Protein AF-A0A267DKA2-F1 (afdb_monomer_lite)

Foldseek 3Di:
DVVVVLVVQVVDVVSNVVVVPPPDQDDDDPVDDDPDDRVVVVVVVVVVVVVVVVLVVVLVVLVVVLVVLLVVLVVQLVVLVVLVVLLVQLQVLLVVLLCLLVVLVLLVCLLPDVVSVCVPVVDPDVSNVVSNVVVVVDDPVCSVVVNVVSNVSSVVSNVSSVVSNDGDDHDDPVRNVVSVVSSCCSVPPVVVVSVVVVVVVVVVVVVVVVD

Radius of gyration: 43.42 Å; chains: 1; bounding box: 101×34×113 Å

Organism: NCBI:txid282301

pLDDT: mean 82.19, std 11.74, range [37.75, 96.0]

Secondary structure (DSSP, 8-state):
-HHHHHHHHHT-HHHHHHHHS--------TTS--SS--HHHHHHHHHHHHHHHHHHHHHHHHHHHHHHHHHHHHHHHHHHHHHHHHHHHHHHHHHHHHHHHHHHHHHHHHHH-HHHHHHHHSS--HHHHHHHHHHHTS-GGGHHHHHHHHHHHHHHHHHHHHHHT-------HHHHHHHHHHHHHIIIIIHHHHHHHHHHHHHHHHHHTT-

Structure (mmCIF, N/CA/C/O backbone):
data_AF-A0A267DKA2-F1
#
_entry.id   AF-A0A267DKA2-F1
#
loop_
_atom_site.group_PDB
_atom_site.id
_atom_site.type_symbol
_atom_site.label_atom_id
_atom_site.label_alt_id
_atom_site.label_comp_id
_atom_site.label_asym_id
_atom_site.label_entity_id
_atom_site.label_seq_id
_atom_site.pdbx_PDB_ins_code
_atom_site.Cartn_x
_atom_site.Cartn_y
_atom_site.Cartn_z
_atom_site.occupancy
_atom_site.B_iso_or_equiv
_atom_site.auth_seq_id
_atom_site.auth_comp_id
_atom_site.auth_asym_id
_atom_site.auth_atom_id
_atom_site.pdbx_PDB_model_num
ATOM 1 N N . VAL A 1 1 ? -60.595 15.727 54.789 1.00 63.94 1 VAL A N 1
ATOM 2 C CA . VAL A 1 1 ? -59.329 16.495 54.685 1.00 63.94 1 VAL A CA 1
ATOM 3 C C . VAL A 1 1 ? -58.494 16.058 53.487 1.00 63.94 1 VAL A C 1
ATOM 5 O O . VAL A 1 1 ? -58.441 16.831 52.545 1.00 63.94 1 VAL A O 1
ATOM 8 N N . LEU A 1 2 ? -57.937 14.835 53.435 1.00 66.19 2 LEU A N 1
ATOM 9 C CA . LEU A 1 2 ? -57.141 14.388 52.271 1.00 66.19 2 LEU A CA 1
ATOM 10 C C . LEU A 1 2 ? -57.918 14.503 50.950 1.00 66.19 2 LEU A C 1
ATOM 12 O O . LEU A 1 2 ? -57.436 15.115 50.012 1.00 66.19 2 LEU A O 1
ATOM 16 N N . MET A 1 3 ? -59.164 14.020 50.935 1.00 75.12 3 MET A N 1
ATOM 17 C CA . MET A 1 3 ? -60.029 14.056 49.750 1.00 75.12 3 MET A CA 1
ATOM 18 C C . MET A 1 3 ? -60.341 15.479 49.259 1.00 75.12 3 MET A C 1
ATOM 20 O O . MET A 1 3 ? -60.414 15.709 48.058 1.00 75.12 3 MET A O 1
ATOM 24 N N . GLN A 1 4 ? -60.463 16.444 50.175 1.00 76.25 4 GLN A N 1
ATOM 25 C CA . GLN A 1 4 ? -60.645 17.859 49.834 1.00 76.25 4 GLN A CA 1
ATOM 26 C C . GLN A 1 4 ? -59.374 18.458 49.228 1.00 76.25 4 GLN A C 1
ATOM 28 O O . GLN A 1 4 ? -59.452 19.182 48.244 1.00 76.25 4 GLN A O 1
ATOM 33 N N . ILE A 1 5 ? -58.204 18.115 49.775 1.00 76.31 5 ILE A N 1
ATOM 34 C CA . ILE A 1 5 ? -56.912 18.564 49.244 1.00 76.31 5 ILE A CA 1
ATOM 35 C C . ILE A 1 5 ? -56.700 17.998 47.833 1.00 76.31 5 ILE A C 1
ATOM 37 O O . ILE A 1 5 ? -56.335 18.742 46.928 1.00 76.31 5 ILE A O 1
ATOM 41 N N . THR A 1 6 ? -56.997 16.713 47.607 1.00 70.25 6 THR A N 1
ATOM 42 C CA . THR A 1 6 ? -56.884 16.097 46.274 1.00 70.25 6 THR A CA 1
ATOM 43 C C . THR A 1 6 ? -57.832 16.757 45.269 1.00 70.25 6 THR A C 1
ATOM 45 O O . THR A 1 6 ? -57.432 17.041 44.145 1.00 70.25 6 THR A O 1
ATOM 48 N N . GLN A 1 7 ? -59.070 17.059 45.672 1.00 76.88 7 GLN A N 1
ATOM 49 C CA . GLN A 1 7 ? -60.050 17.735 44.816 1.00 76.88 7 GLN A CA 1
ATOM 50 C C . GLN A 1 7 ? -59.650 19.175 44.471 1.00 76.88 7 GLN A C 1
ATOM 52 O O . GLN A 1 7 ? -59.827 19.577 43.324 1.00 76.88 7 GLN A O 1
ATOM 57 N N . GLU A 1 8 ? -59.085 19.939 45.412 1.00 78.25 8 GLU A N 1
ATOM 58 C CA . GLU A 1 8 ? -58.581 21.292 45.135 1.00 78.25 8 GLU A CA 1
ATOM 59 C C . GLU A 1 8 ? -57.360 21.277 44.206 1.00 78.25 8 GLU A C 1
ATOM 61 O O . GLU A 1 8 ? -57.294 22.086 43.286 1.00 78.25 8 GLU A O 1
ATOM 66 N N . VAL A 1 9 ? -56.429 20.328 44.359 1.00 72.56 9 VAL A N 1
ATOM 67 C CA . VAL A 1 9 ? -55.266 20.186 43.458 1.00 72.56 9 VAL A CA 1
ATOM 68 C C . VAL A 1 9 ? -55.696 19.773 42.043 1.00 72.56 9 VAL A C 1
ATOM 70 O O . VAL A 1 9 ? -55.170 20.296 41.060 1.00 72.56 9 VAL A O 1
ATOM 73 N N . CYS A 1 10 ? -56.706 18.904 41.915 1.00 70.50 10 CYS A N 1
ATOM 74 C CA . CYS A 1 10 ? -57.252 18.485 40.620 1.00 70.50 10 CYS A CA 1
ATOM 75 C C . CYS A 1 10 ? -57.916 19.621 39.819 1.00 70.50 10 CYS A C 1
ATOM 77 O O . CYS A 1 10 ? -58.029 19.493 38.599 1.00 70.50 10 CYS A O 1
ATOM 79 N N . LYS A 1 11 ? -58.322 20.731 40.461 1.00 82.56 11 LYS A N 1
ATOM 80 C CA . LYS A 1 11 ? -58.875 21.919 39.776 1.00 82.56 11 LYS A CA 1
ATOM 81 C C . LYS A 1 11 ? -57.836 22.692 38.960 1.00 82.56 11 LYS A C 1
ATOM 83 O O . LYS A 1 11 ? -58.220 23.502 38.121 1.00 82.56 11 LYS A O 1
ATOM 88 N N . TRP A 1 12 ? -56.543 22.451 39.185 1.00 78.25 12 TRP A N 1
ATOM 89 C CA . TRP A 1 12 ? -55.441 23.129 38.504 1.00 78.25 12 TRP A CA 1
ATOM 90 C C . TRP A 1 12 ? -54.792 22.153 37.512 1.00 78.25 12 TRP A C 1
ATOM 92 O O . TRP A 1 12 ? -53.963 21.346 37.925 1.00 78.25 12 TRP A O 1
ATOM 102 N N . PRO A 1 13 ? -55.124 22.188 36.206 1.00 68.12 13 PRO A N 1
ATOM 103 C CA . PRO A 1 13 ? -54.681 21.163 35.255 1.00 68.12 13 PRO A CA 1
ATOM 104 C C . PRO A 1 13 ? -53.151 21.031 35.148 1.00 68.12 13 PRO A C 1
ATOM 106 O O . PRO A 1 13 ? -52.637 19.934 34.939 1.00 68.12 13 PRO A O 1
ATOM 109 N N . SER A 1 14 ? -52.418 22.134 35.333 1.00 66.88 14 SER A N 1
ATOM 110 C CA . SER A 1 14 ? -50.949 22.170 35.343 1.00 66.88 14 SER A CA 1
ATOM 111 C C . SER A 1 14 ? -50.334 21.567 36.613 1.00 66.88 14 SER A C 1
ATOM 113 O O . SER A 1 14 ? -49.293 20.912 36.549 1.00 66.88 14 SER A O 1
ATOM 115 N N . LEU A 1 15 ? -50.986 21.741 37.766 1.00 63.25 15 LEU A N 1
ATOM 116 C CA . LEU A 1 15 ? -50.521 21.215 39.050 1.00 63.25 15 LEU A CA 1
ATOM 117 C C . LEU A 1 15 ? -50.937 19.753 39.236 1.00 63.25 15 LEU A C 1
ATOM 119 O O . LEU A 1 15 ? -50.164 18.969 39.766 1.00 63.25 15 LEU A O 1
ATOM 123 N N . ASN A 1 16 ? -52.113 19.380 38.730 1.00 69.88 16 ASN A N 1
ATOM 124 C CA . ASN A 1 16 ? -52.642 18.021 38.714 1.00 69.88 16 ASN A CA 1
ATOM 125 C C . ASN A 1 16 ? -51.645 17.069 38.035 1.00 69.88 16 ASN A C 1
ATOM 127 O O . ASN A 1 16 ? -51.146 16.142 38.663 1.00 69.88 16 ASN A O 1
ATOM 131 N N . ARG A 1 17 ? -51.233 17.376 36.798 1.00 64.38 17 ARG A N 1
ATOM 132 C CA . ARG A 1 17 ? -50.291 16.525 36.057 1.00 64.38 17 ARG A CA 1
ATOM 133 C C . ARG A 1 17 ? -48.977 16.324 36.814 1.00 64.38 17 ARG A C 1
ATOM 135 O O . ARG A 1 17 ? -48.542 15.197 36.978 1.00 64.38 17 ARG A O 1
ATOM 142 N N . THR A 1 18 ? -48.413 17.405 37.346 1.00 63.81 18 THR A N 1
ATOM 143 C CA . THR A 1 18 ? -47.128 17.381 38.057 1.00 63.81 18 THR A CA 1
ATOM 144 C C . THR A 1 18 ? -47.220 16.715 39.433 1.00 63.81 18 THR A C 1
ATOM 146 O O . THR A 1 18 ? -46.289 16.034 39.830 1.00 63.81 18 THR A O 1
ATOM 149 N N . CYS A 1 19 ? -48.326 16.884 40.167 1.00 61.81 19 CYS A N 1
ATOM 150 C CA . CYS A 1 19 ? -48.495 16.367 41.529 1.00 61.81 19 CYS A CA 1
ATOM 151 C C . CYS A 1 19 ? -48.760 14.852 41.555 1.00 61.81 19 CYS A C 1
ATOM 153 O O . CYS A 1 19 ? -48.323 14.178 42.486 1.00 61.81 19 CYS A O 1
ATOM 155 N N . PHE A 1 20 ? -49.402 14.306 40.514 1.00 62.62 20 PHE A N 1
ATOM 156 C CA . PHE A 1 20 ? -49.543 12.856 40.331 1.00 62.62 20 PHE A CA 1
ATOM 157 C C . PHE A 1 20 ? -48.326 12.197 39.659 1.00 62.62 20 PHE A C 1
ATOM 159 O O . PHE A 1 20 ? -48.158 10.990 39.808 1.00 62.62 20 PHE A O 1
ATOM 166 N N . ASP A 1 21 ? -47.457 12.967 38.989 1.00 62.28 21 ASP A N 1
ATOM 167 C CA . ASP A 1 21 ? -46.174 12.484 38.439 1.00 62.28 21 ASP A CA 1
ATOM 168 C C . ASP A 1 21 ? -45.024 12.482 39.461 1.00 62.28 21 ASP A C 1
ATOM 170 O O . ASP A 1 21 ? -43.897 12.102 39.136 1.00 62.28 21 ASP A O 1
ATOM 174 N N . ILE A 1 22 ? -45.264 12.891 40.712 1.00 62.31 22 ILE A N 1
ATOM 175 C CA . ILE A 1 22 ? -44.238 12.810 41.756 1.00 62.31 22 ILE A CA 1
ATOM 176 C C . ILE A 1 22 ? -43.980 11.331 42.060 1.00 62.31 22 ILE A C 1
ATOM 178 O O . ILE A 1 22 ? -44.746 10.679 42.774 1.00 62.31 22 ILE A O 1
ATOM 182 N N . HIS A 1 23 ? -42.870 10.806 41.539 1.00 60.44 23 HIS A N 1
ATOM 183 C CA . HIS A 1 23 ? -42.354 9.498 41.924 1.00 60.44 23 HIS A CA 1
ATOM 184 C C . HIS A 1 23 ? -42.076 9.496 43.427 1.00 60.44 23 HIS A C 1
ATOM 186 O O . HIS A 1 23 ? -41.134 10.114 43.926 1.00 60.44 23 HIS A O 1
ATOM 192 N N . THR A 1 24 ? -42.950 8.828 44.173 1.00 62.47 24 THR A N 1
ATOM 193 C CA . THR A 1 24 ? -42.815 8.675 45.615 1.00 62.47 24 THR A CA 1
ATOM 194 C C . THR A 1 24 ? -41.761 7.609 45.863 1.00 62.47 24 THR A C 1
ATOM 196 O O . THR A 1 24 ? -42.029 6.414 45.787 1.00 62.47 24 THR A O 1
ATOM 199 N N . ILE A 1 25 ? -40.537 8.052 46.148 1.00 61.03 25 ILE A N 1
ATOM 200 C CA . ILE A 1 25 ? -39.438 7.165 46.519 1.00 61.03 25 ILE A CA 1
ATOM 201 C C . ILE A 1 25 ? -39.781 6.535 47.875 1.00 61.03 25 ILE A C 1
ATOM 203 O O . ILE A 1 25 ? -39.654 7.161 48.929 1.00 61.03 25 ILE A O 1
ATOM 207 N N . TYR A 1 26 ? -40.255 5.291 47.847 1.00 65.44 26 TYR A N 1
ATOM 208 C CA . TYR A 1 26 ? -40.474 4.500 49.050 1.00 65.44 26 TYR A CA 1
ATOM 209 C C . TYR A 1 26 ? -39.124 4.006 49.573 1.00 65.44 26 TYR A C 1
ATOM 211 O O . TYR A 1 26 ? -38.456 3.224 48.903 1.00 65.44 26 TYR A O 1
ATOM 219 N N . ASN A 1 27 ? -38.721 4.455 50.763 1.00 65.75 27 ASN A N 1
ATOM 220 C CA . ASN A 1 27 ? -37.538 3.943 51.454 1.00 65.75 27 ASN A CA 1
ATOM 221 C C . ASN A 1 27 ? -37.975 2.882 52.486 1.00 65.75 27 ASN A C 1
ATOM 223 O O . ASN A 1 27 ? -38.428 3.253 53.576 1.00 65.75 27 ASN A O 1
ATOM 227 N N . PRO A 1 28 ? -37.930 1.576 52.156 1.00 64.88 28 PRO A N 1
ATOM 228 C CA . PRO A 1 28 ? -38.357 0.526 53.072 1.00 64.88 28 PRO A CA 1
ATOM 229 C C . PRO A 1 28 ? -37.451 0.461 54.304 1.00 64.88 28 PRO A C 1
ATOM 231 O O . PRO A 1 28 ? -36.224 0.477 54.220 1.00 64.88 28 PRO A O 1
ATOM 234 N N . ASN A 1 29 ? -38.061 0.308 55.478 1.00 65.06 29 ASN A N 1
ATOM 235 C CA . ASN A 1 29 ? -37.320 -0.023 56.688 1.00 65.06 29 ASN A CA 1
ATOM 236 C C . ASN A 1 29 ? -36.803 -1.469 56.580 1.00 65.06 29 ASN A C 1
ATOM 238 O O . ASN A 1 29 ? -37.605 -2.403 56.582 1.00 65.06 29 ASN A O 1
ATOM 242 N N . ARG A 1 30 ? -35.475 -1.650 56.525 1.00 66.50 30 ARG A N 1
ATOM 243 C CA . ARG A 1 30 ? -34.805 -2.958 56.349 1.00 66.50 30 ARG A CA 1
ATOM 244 C C . ARG A 1 30 ? -35.201 -4.013 57.394 1.00 66.50 30 ARG A C 1
ATOM 246 O O . ARG A 1 30 ? -35.035 -5.199 57.146 1.00 66.50 30 ARG A O 1
ATOM 253 N N . ALA A 1 31 ? -35.737 -3.600 58.545 1.00 69.88 31 ALA A N 1
ATOM 254 C CA . ALA A 1 31 ? -36.137 -4.496 59.628 1.00 69.88 31 ALA A CA 1
ATOM 255 C C . ALA A 1 31 ? -37.509 -5.177 59.435 1.00 69.88 31 ALA A C 1
ATOM 257 O O . ALA A 1 31 ? -37.859 -6.048 60.231 1.00 69.88 31 ALA A O 1
ATOM 258 N N . LYS A 1 32 ? -38.320 -4.783 58.439 1.00 70.44 32 LYS A N 1
ATOM 259 C CA . LYS A 1 32 ? -39.663 -5.354 58.224 1.00 70.44 32 LYS A CA 1
ATOM 260 C C . LYS A 1 32 ? -39.857 -5.796 56.769 1.00 70.44 32 LYS A C 1
ATOM 262 O O . LYS A 1 32 ? -39.550 -5.018 55.867 1.00 70.44 32 LYS A O 1
ATOM 267 N N . PRO A 1 33 ? -40.422 -6.992 56.516 1.00 61.22 33 PRO A N 1
ATOM 268 C CA . PRO A 1 33 ? -40.779 -7.399 55.163 1.00 61.22 33 PRO A CA 1
ATOM 269 C C . PRO A 1 33 ? -41.877 -6.470 54.639 1.00 61.22 33 PRO A C 1
ATOM 271 O O . PRO A 1 33 ? -42.923 -6.299 55.267 1.00 61.22 33 PRO A O 1
ATOM 274 N N . THR A 1 34 ? -41.624 -5.832 53.500 1.00 62.16 34 THR A N 1
ATOM 275 C CA . THR A 1 34 ? -42.557 -4.900 52.860 1.00 62.16 34 THR A CA 1
ATOM 276 C C . THR A 1 34 ? -43.051 -5.495 51.547 1.00 62.16 34 THR A C 1
ATOM 278 O O . THR A 1 34 ? -42.322 -6.188 50.846 1.00 62.16 34 THR A O 1
ATOM 281 N N . ARG A 1 35 ? -44.335 -5.277 51.241 1.00 61.28 35 ARG A N 1
ATOM 282 C CA . ARG A 1 35 ? -45.006 -5.820 50.045 1.00 61.28 35 ARG A CA 1
ATOM 283 C C . ARG A 1 35 ? -44.849 -4.913 48.814 1.00 61.28 35 ARG A C 1
ATOM 285 O O . ARG A 1 35 ? -45.206 -5.318 47.714 1.00 61.28 35 ARG A O 1
ATOM 292 N N . CYS A 1 36 ? -44.359 -3.687 49.010 1.00 61.62 36 CYS A N 1
ATOM 293 C CA . CYS A 1 36 ? -44.140 -2.711 47.947 1.00 61.62 36 CYS A CA 1
ATOM 294 C C . CYS A 1 36 ? -42.800 -2.969 47.256 1.00 61.62 36 CYS A C 1
ATOM 296 O O . CYS A 1 36 ? -41.780 -3.131 47.922 1.00 61.62 36 CYS A O 1
ATOM 298 N N . VAL A 1 37 ? -42.808 -2.975 45.923 1.00 63.22 37 VAL A N 1
ATOM 299 C CA . VAL A 1 37 ? -41.593 -3.084 45.108 1.00 63.22 37 VAL A CA 1
ATOM 300 C C . VAL A 1 37 ? -40.733 -1.842 45.341 1.00 63.22 37 VAL A C 1
ATOM 302 O O . VAL A 1 37 ? -41.219 -0.716 45.219 1.00 63.22 37 VAL A O 1
ATOM 305 N N . ASN A 1 38 ? -39.467 -2.042 45.708 1.00 70.62 38 ASN A N 1
ATOM 306 C CA . ASN A 1 38 ? -38.520 -0.950 45.889 1.00 70.62 38 ASN A CA 1
ATOM 307 C C . ASN A 1 38 ? -38.135 -0.375 44.518 1.00 70.62 38 ASN A C 1
ATOM 309 O O . ASN A 1 38 ? -37.326 -0.951 43.793 1.00 70.62 38 ASN A O 1
ATOM 313 N N . GLN A 1 39 ? -38.720 0.770 44.169 1.00 71.81 39 GLN A N 1
ATOM 314 C CA . GLN A 1 39 ? -38.458 1.458 42.902 1.00 71.81 39 GLN A CA 1
ATOM 315 C C . GLN A 1 39 ? -36.991 1.903 42.767 1.00 71.81 39 GLN A C 1
ATOM 317 O O . GLN A 1 39 ? -36.497 2.023 41.649 1.00 71.81 39 GLN A O 1
ATOM 322 N N . ILE A 1 40 ? -36.272 2.098 43.884 1.00 77.00 40 ILE A N 1
ATOM 323 C CA . ILE A 1 40 ? -34.833 2.404 43.866 1.00 77.00 40 ILE A CA 1
ATOM 324 C C . ILE A 1 40 ? -34.040 1.199 43.350 1.00 77.00 40 ILE A C 1
ATOM 326 O O . ILE A 1 40 ? -33.156 1.376 42.518 1.00 77.00 40 ILE A O 1
ATOM 330 N N . ASP A 1 41 ? -34.379 -0.019 43.783 1.00 77.44 41 ASP A N 1
ATOM 331 C CA . ASP A 1 41 ? -33.683 -1.235 43.336 1.00 77.44 41 ASP A CA 1
ATOM 332 C C . ASP A 1 41 ? -33.965 -1.530 41.859 1.00 77.44 41 ASP A C 1
ATOM 334 O O . ASP A 1 41 ? -33.093 -2.013 41.139 1.00 77.44 41 ASP A O 1
ATOM 338 N N . GLU A 1 42 ? -35.175 -1.239 41.378 1.00 79.31 42 GLU A N 1
ATOM 339 C CA . GLU A 1 42 ? -35.522 -1.389 39.962 1.00 79.31 42 GLU A CA 1
ATOM 340 C C . GLU A 1 42 ? -34.793 -0.362 39.082 1.00 79.31 42 GLU A C 1
ATOM 342 O O . GLU A 1 42 ? -34.244 -0.713 38.031 1.00 79.31 42 GLU A O 1
ATOM 347 N N . ALA A 1 43 ? -34.711 0.891 39.540 1.00 82.25 43 ALA A N 1
ATOM 348 C CA . ALA A 1 43 ? -33.916 1.921 38.883 1.00 82.25 43 ALA A CA 1
ATOM 349 C C . ALA A 1 43 ? -32.421 1.558 38.876 1.00 82.25 43 ALA A C 1
ATOM 351 O O . ALA A 1 43 ? -31.788 1.634 37.824 1.00 82.25 43 ALA A O 1
ATOM 352 N N . ALA A 1 44 ? -31.875 1.085 40.002 1.00 81.62 44 ALA A N 1
ATOM 353 C CA . ALA A 1 44 ? -30.488 0.633 40.111 1.00 81.62 44 ALA A CA 1
ATOM 354 C C . ALA A 1 44 ? -30.191 -0.525 39.145 1.00 81.62 44 ALA A C 1
ATOM 356 O O . ALA A 1 44 ? -29.268 -0.426 38.341 1.00 81.62 44 ALA A O 1
ATOM 357 N N . LYS A 1 45 ? -31.044 -1.560 39.105 1.00 84.50 45 LYS A N 1
ATOM 358 C CA . LYS A 1 45 ? -30.922 -2.676 38.145 1.00 84.50 45 LYS A CA 1
ATOM 359 C C . LYS A 1 45 ? -30.962 -2.212 36.691 1.00 84.50 45 LYS A C 1
ATOM 361 O O . LYS A 1 45 ? -30.266 -2.765 35.839 1.00 84.50 45 LYS A O 1
ATOM 366 N N . THR A 1 46 ? -31.791 -1.216 36.387 1.00 87.12 46 THR A N 1
ATOM 367 C CA . THR A 1 46 ? -31.892 -0.654 35.034 1.00 87.12 46 THR A CA 1
ATOM 368 C C . THR A 1 46 ? -30.617 0.097 34.655 1.00 87.12 46 THR A C 1
ATOM 370 O O . THR A 1 46 ? -30.119 -0.075 33.540 1.00 87.12 46 THR A O 1
ATOM 373 N N . ILE A 1 47 ? -30.061 0.878 35.586 1.00 87.44 47 ILE A N 1
ATOM 374 C CA . ILE A 1 47 ? -28.784 1.580 35.420 1.00 87.44 47 ILE A CA 1
ATOM 375 C C . ILE A 1 47 ? -27.649 0.570 35.222 1.00 87.44 47 ILE A C 1
ATOM 377 O O . ILE A 1 47 ? -26.920 0.681 34.238 1.00 87.44 47 ILE A O 1
ATOM 381 N N . ASP A 1 48 ? -27.549 -0.461 36.062 1.00 86.00 48 ASP A N 1
ATOM 382 C CA . ASP A 1 48 ? -26.517 -1.499 35.947 1.00 86.00 48 ASP A CA 1
ATOM 383 C C . ASP A 1 48 ? -26.590 -2.234 34.613 1.00 86.00 48 ASP A C 1
ATOM 385 O O . ASP A 1 48 ? -25.579 -2.409 33.929 1.00 86.00 48 ASP A O 1
ATOM 389 N N . LYS A 1 49 ? -27.800 -2.602 34.178 1.00 88.81 49 LYS A N 1
ATOM 390 C CA . LYS A 1 49 ? -28.004 -3.238 32.875 1.00 88.81 49 LYS A CA 1
ATOM 391 C C . LYS A 1 49 ? -27.583 -2.316 31.730 1.00 88.81 49 LYS A C 1
ATOM 393 O O . LYS A 1 49 ? -26.945 -2.773 30.781 1.00 88.81 49 LYS A O 1
ATOM 398 N N . ALA A 1 50 ? -27.923 -1.029 31.796 1.00 90.81 50 ALA A N 1
ATOM 399 C CA . ALA A 1 50 ? -27.516 -0.053 30.790 1.00 90.81 50 ALA A CA 1
ATOM 400 C C . ALA A 1 50 ? -25.989 0.117 30.750 1.00 90.81 50 ALA A C 1
ATOM 402 O O . ALA A 1 50 ? -25.402 0.127 29.663 1.00 90.81 50 ALA A O 1
ATOM 403 N N . ILE A 1 51 ? -25.338 0.173 31.915 1.00 89.19 51 ILE A N 1
ATOM 404 C CA . ILE A 1 51 ? -23.878 0.230 32.046 1.00 89.19 51 ILE A CA 1
ATOM 405 C C . ILE A 1 51 ? -23.244 -1.022 31.435 1.00 89.19 51 ILE A C 1
ATOM 407 O O . ILE A 1 51 ? -22.349 -0.903 30.598 1.00 89.19 51 ILE A O 1
ATOM 411 N N . GLN A 1 52 ? -23.740 -2.213 31.776 1.00 87.88 52 GLN A N 1
ATOM 412 C CA . GLN A 1 52 ? -23.215 -3.482 31.275 1.00 87.88 52 GLN A CA 1
ATOM 413 C C . GLN A 1 52 ? -23.332 -3.587 29.752 1.00 87.88 52 GLN A C 1
AT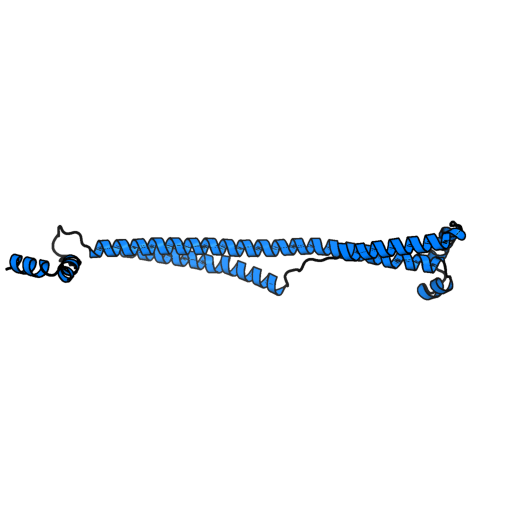OM 415 O O . GLN A 1 52 ? -22.362 -3.934 29.074 1.00 87.88 52 GLN A O 1
ATOM 420 N N . MET A 1 53 ? -24.499 -3.248 29.195 1.00 90.12 53 MET A N 1
ATOM 421 C CA . MET A 1 53 ? -24.709 -3.243 27.745 1.00 90.12 53 MET A CA 1
ATOM 422 C C . MET A 1 53 ? -23.775 -2.246 27.051 1.00 90.12 53 MET A C 1
ATOM 424 O O . MET A 1 53 ? -23.169 -2.580 26.032 1.00 90.12 53 MET A O 1
ATOM 428 N N . THR A 1 54 ? -23.607 -1.050 27.621 1.00 91.88 54 THR A N 1
ATOM 429 C CA . THR A 1 54 ? -22.738 -0.006 27.059 1.00 91.88 54 THR A CA 1
ATOM 430 C C . THR A 1 54 ? -21.267 -0.412 27.102 1.00 91.88 54 THR A C 1
ATOM 432 O O . THR A 1 54 ? -20.558 -0.253 26.106 1.00 91.88 54 THR A O 1
ATOM 435 N N . LEU A 1 55 ? -20.803 -0.991 28.213 1.00 90.81 55 LEU A N 1
ATOM 436 C CA . LEU A 1 55 ? -19.441 -1.509 28.356 1.00 90.81 55 LEU A CA 1
ATOM 437 C C . LEU A 1 55 ? -19.167 -2.636 27.365 1.00 90.81 55 LEU A C 1
ATOM 439 O O . LEU A 1 55 ? -18.167 -2.592 26.650 1.00 90.81 55 LEU A O 1
ATOM 443 N N . GLN A 1 56 ? -20.071 -3.613 27.273 1.00 88.19 56 GLN A N 1
ATOM 444 C CA . GLN A 1 56 ? -19.923 -4.723 26.338 1.00 88.19 56 GLN A CA 1
ATOM 445 C C . GLN A 1 56 ? -19.879 -4.228 24.889 1.00 88.19 56 GLN A C 1
ATOM 447 O O . GLN A 1 56 ? -19.003 -4.643 24.131 1.00 88.19 56 GLN A O 1
ATOM 452 N N . HIS A 1 57 ? -20.780 -3.318 24.506 1.00 92.69 57 HIS A N 1
ATOM 453 C CA . HIS A 1 57 ? -20.797 -2.742 23.163 1.00 92.69 57 HIS A CA 1
ATOM 454 C C . HIS A 1 57 ? -19.501 -1.978 22.862 1.00 92.69 57 HIS A C 1
ATOM 456 O O . HIS A 1 57 ? -18.893 -2.181 21.814 1.00 92.69 57 HIS A O 1
ATOM 462 N N . THR A 1 58 ? -19.042 -1.143 23.795 1.00 92.25 58 THR A N 1
ATOM 463 C CA . THR A 1 58 ? -17.840 -0.317 23.615 1.00 92.25 58 THR A CA 1
ATOM 464 C C . THR A 1 58 ? -16.574 -1.167 23.519 1.00 92.25 58 THR A C 1
ATOM 466 O O . THR A 1 58 ? -15.746 -0.933 22.642 1.00 92.25 58 THR A O 1
ATOM 469 N N . LEU A 1 59 ? -16.427 -2.196 24.360 1.00 91.31 59 LEU A N 1
ATOM 470 C CA . LEU A 1 59 ? -15.269 -3.095 24.315 1.00 91.31 59 LEU A CA 1
ATOM 471 C C . LEU A 1 59 ? -15.268 -3.979 23.061 1.00 91.31 59 LEU A C 1
ATOM 473 O O . LEU A 1 59 ? -14.203 -4.221 22.492 1.00 91.31 59 LEU A O 1
ATOM 477 N N . ASN A 1 60 ? -16.442 -4.414 22.598 1.00 91.19 60 ASN A N 1
ATOM 478 C CA . ASN A 1 60 ? -16.569 -5.149 21.339 1.00 91.19 60 ASN A CA 1
ATOM 479 C C . ASN A 1 60 ? -16.240 -4.264 20.130 1.00 91.19 60 ASN A C 1
ATOM 481 O O . ASN A 1 60 ? -15.540 -4.706 19.220 1.00 91.19 60 ASN A O 1
ATOM 485 N N . ALA A 1 61 ? -16.712 -3.014 20.124 1.00 92.69 61 ALA A N 1
ATOM 486 C CA . ALA A 1 61 ? -16.376 -2.043 19.087 1.00 92.69 61 ALA A CA 1
ATOM 487 C C . ALA A 1 61 ? -14.867 -1.764 19.066 1.00 92.69 61 ALA A C 1
ATOM 489 O O . ALA A 1 61 ? -14.244 -1.848 18.012 1.00 92.69 61 ALA A O 1
ATOM 490 N N . LEU A 1 62 ? -14.254 -1.557 20.238 1.00 91.69 62 LEU A N 1
ATOM 491 C CA . LEU A 1 62 ? -12.809 -1.377 20.361 1.00 91.69 62 LEU A CA 1
ATOM 492 C C . LEU A 1 62 ? -12.035 -2.580 19.804 1.00 91.69 62 LEU A C 1
ATOM 494 O O . LEU A 1 62 ? -11.059 -2.399 19.081 1.00 91.69 62 LEU A O 1
ATOM 498 N N . GLU A 1 63 ? -12.465 -3.808 20.107 1.00 90.81 63 GLU A N 1
ATOM 499 C CA . GLU A 1 63 ? -11.860 -5.020 19.545 1.00 90.81 63 GLU A CA 1
ATOM 500 C C . GLU A 1 63 ? -11.943 -5.050 18.018 1.00 90.81 63 GLU A C 1
ATOM 502 O O . GLU A 1 63 ? -10.949 -5.326 17.339 1.00 90.81 63 GLU A O 1
ATOM 507 N N . HIS A 1 64 ? -13.131 -4.787 17.483 1.00 93.56 64 HIS A N 1
ATOM 508 C CA . HIS A 1 64 ? -13.354 -4.759 16.048 1.00 93.56 64 HIS A CA 1
ATOM 509 C C . HIS A 1 64 ? -12.461 -3.712 15.369 1.00 93.56 64 HIS A C 1
ATOM 511 O O . HIS A 1 64 ? -11.797 -4.016 14.375 1.00 93.56 64 HIS A O 1
ATOM 517 N N . ASP A 1 65 ? -12.382 -2.511 15.934 1.00 93.50 65 ASP A N 1
ATOM 518 C CA . ASP A 1 65 ? -11.595 -1.412 15.383 1.00 93.50 65 ASP A CA 1
ATOM 519 C C . ASP A 1 65 ? -10.094 -1.701 15.446 1.00 93.50 65 ASP A C 1
ATOM 521 O O . ASP A 1 65 ? -9.381 -1.463 14.470 1.00 93.50 65 ASP A O 1
ATOM 525 N N . CYS A 1 66 ? -9.611 -2.309 16.533 1.00 92.62 66 CYS A N 1
ATOM 526 C CA . CYS A 1 66 ? -8.224 -2.762 16.646 1.00 92.62 66 CYS A CA 1
ATOM 527 C C . CYS A 1 66 ? -7.868 -3.771 15.544 1.00 92.62 66 CYS A C 1
ATOM 529 O O . CYS A 1 66 ? -6.865 -3.613 14.839 1.00 92.62 66 CYS A O 1
ATOM 531 N N . LYS A 1 67 ? -8.730 -4.775 15.335 1.00 92.38 67 LYS A N 1
ATOM 532 C CA . LYS A 1 67 ? -8.564 -5.773 14.269 1.00 92.38 67 LYS A CA 1
ATOM 533 C C . LYS A 1 67 ? -8.588 -5.132 12.886 1.00 92.38 67 LYS A C 1
ATOM 535 O O . LYS A 1 67 ? -7.769 -5.477 12.034 1.00 92.38 67 LYS A O 1
ATOM 540 N N . LEU A 1 68 ? -9.494 -4.182 12.658 1.00 95.19 68 LEU A N 1
ATOM 541 C CA . LEU A 1 68 ? -9.601 -3.460 11.395 1.00 95.19 68 LEU A CA 1
ATOM 542 C C . LEU A 1 68 ? -8.344 -2.628 11.109 1.00 95.19 68 LEU A C 1
ATOM 544 O O . LEU A 1 68 ? -7.834 -2.660 9.988 1.00 95.19 68 LEU A O 1
ATOM 548 N N . ILE A 1 69 ? -7.825 -1.913 12.111 1.00 94.81 69 ILE A N 1
ATOM 549 C CA . ILE A 1 69 ? -6.595 -1.120 12.000 1.00 94.81 69 ILE A CA 1
ATOM 550 C C . ILE A 1 69 ? -5.405 -2.025 11.682 1.00 94.81 69 ILE A C 1
ATOM 552 O O . ILE A 1 69 ? -4.680 -1.753 10.723 1.00 94.81 69 ILE A O 1
ATOM 556 N N . SER A 1 70 ? -5.222 -3.112 12.437 1.00 94.06 70 SER A N 1
ATOM 557 C CA . SER A 1 70 ? -4.124 -4.059 12.211 1.00 94.06 70 SER A CA 1
ATOM 558 C C . SER A 1 70 ? -4.199 -4.674 10.811 1.00 94.06 70 SER A C 1
ATOM 560 O O . SER A 1 70 ? -3.215 -4.664 10.066 1.00 94.06 70 SER A O 1
ATOM 562 N N . ARG A 1 71 ? -5.393 -5.109 10.390 1.00 95.19 71 ARG A N 1
ATOM 563 C CA . ARG A 1 71 ? -5.621 -5.650 9.048 1.00 95.19 71 ARG A CA 1
ATOM 564 C C . ARG A 1 71 ? -5.258 -4.645 7.955 1.00 95.19 71 ARG A C 1
ATOM 566 O O . ARG A 1 71 ? -4.511 -4.999 7.048 1.00 95.19 71 ARG A O 1
ATOM 573 N N . ARG A 1 72 ? -5.731 -3.397 8.051 1.00 96.00 72 ARG A N 1
ATOM 574 C CA . ARG A 1 72 ? -5.399 -2.343 7.075 1.00 96.00 72 ARG A CA 1
ATOM 575 C C . ARG A 1 72 ? -3.898 -2.062 7.026 1.00 96.00 72 ARG A C 1
ATOM 577 O O . ARG A 1 72 ? -3.342 -1.958 5.938 1.00 96.00 72 ARG A O 1
ATOM 584 N N . CYS A 1 73 ? -3.225 -2.015 8.177 1.00 95.06 73 CYS A N 1
ATOM 585 C CA . CYS A 1 73 ? -1.770 -1.847 8.224 1.00 95.06 73 CYS A CA 1
ATOM 586 C C . CYS A 1 73 ? -1.048 -2.989 7.490 1.00 95.06 73 CYS A C 1
ATOM 588 O O . CYS A 1 73 ? -0.136 -2.739 6.698 1.00 95.06 73 CYS A O 1
ATOM 590 N N . HIS A 1 74 ? -1.468 -4.238 7.707 1.00 93.81 74 HIS A N 1
ATOM 591 C CA . HIS A 1 74 ? -0.909 -5.395 7.007 1.00 93.81 74 HIS A CA 1
ATOM 592 C C . HIS A 1 74 ? -1.186 -5.369 5.499 1.00 93.81 74 HIS A C 1
ATOM 594 O O . HIS A 1 74 ? -0.272 -5.631 4.712 1.00 93.81 74 HIS A O 1
ATOM 600 N N . GLU A 1 75 ? -2.407 -5.024 5.091 1.00 95.75 75 GLU A N 1
ATOM 601 C CA . GLU A 1 75 ? -2.793 -4.885 3.683 1.00 95.75 75 GLU A CA 1
ATOM 602 C C . GLU A 1 75 ? -1.962 -3.801 2.980 1.00 95.75 75 GLU A C 1
ATOM 604 O O . GLU A 1 75 ? -1.427 -4.051 1.898 1.00 95.75 75 GLU A O 1
ATOM 609 N N . ASP A 1 76 ? -1.750 -2.646 3.613 1.00 94.75 76 ASP A N 1
ATOM 610 C CA . ASP A 1 76 ? -0.935 -1.557 3.064 1.00 94.75 76 ASP A CA 1
ATOM 611 C C . ASP A 1 76 ? 0.541 -1.948 2.908 1.00 94.75 76 ASP A C 1
ATOM 613 O O . ASP A 1 76 ? 1.172 -1.662 1.881 1.00 94.75 76 ASP A O 1
ATOM 617 N N . ILE A 1 77 ? 1.105 -2.651 3.896 1.00 93.69 77 ILE A N 1
ATOM 618 C CA . ILE A 1 77 ? 2.483 -3.157 3.832 1.00 93.69 77 ILE A CA 1
ATOM 619 C C . ILE A 1 77 ? 2.623 -4.207 2.719 1.00 93.69 77 ILE A C 1
ATOM 621 O O . ILE A 1 77 ? 3.605 -4.187 1.966 1.00 93.69 77 ILE A O 1
ATOM 625 N N . ALA A 1 78 ? 1.652 -5.113 2.585 1.00 93.69 78 ALA A N 1
ATOM 626 C CA . ALA A 1 78 ? 1.637 -6.129 1.536 1.00 93.69 78 ALA A CA 1
ATOM 627 C C . ALA A 1 78 ? 1.483 -5.501 0.139 1.00 93.69 78 ALA A C 1
ATOM 629 O O . ALA A 1 78 ? 2.204 -5.869 -0.798 1.00 93.69 78 ALA A O 1
ATOM 630 N N . ALA A 1 79 ? 0.606 -4.505 0.007 1.00 94.38 79 ALA A N 1
ATOM 631 C CA . ALA A 1 79 ? 0.413 -3.747 -1.220 1.00 94.38 79 ALA A CA 1
ATOM 632 C C . ALA A 1 79 ? 1.689 -2.995 -1.629 1.00 94.38 79 ALA A C 1
ATOM 634 O O . ALA A 1 79 ? 2.050 -3.007 -2.808 1.00 94.38 79 ALA A O 1
ATOM 635 N N . ASP A 1 80 ? 2.431 -2.397 -0.688 1.00 94.12 80 ASP A N 1
ATOM 636 C CA . ASP A 1 80 ? 3.727 -1.774 -0.998 1.00 94.12 80 ASP A CA 1
ATOM 637 C C . ASP A 1 80 ? 4.761 -2.786 -1.505 1.00 94.12 80 ASP A C 1
ATOM 639 O O . ASP A 1 80 ? 5.489 -2.503 -2.462 1.00 94.12 80 ASP A O 1
ATOM 643 N N . ALA A 1 81 ? 4.812 -3.985 -0.919 1.00 91.12 81 ALA A N 1
ATOM 644 C CA . ALA A 1 81 ? 5.701 -5.042 -1.396 1.00 91.12 81 ALA A CA 1
ATOM 645 C C . ALA A 1 81 ? 5.364 -5.458 -2.841 1.00 91.12 81 ALA A C 1
ATOM 647 O O . ALA A 1 81 ? 6.268 -5.619 -3.668 1.00 91.12 81 ALA A O 1
ATOM 648 N N . ALA A 1 82 ? 4.073 -5.566 -3.175 1.00 92.94 82 ALA A N 1
ATOM 649 C CA . ALA A 1 82 ? 3.614 -5.842 -4.535 1.00 92.94 82 ALA A CA 1
ATOM 650 C C . ALA A 1 82 ? 3.973 -4.706 -5.512 1.00 92.94 82 ALA A C 1
ATOM 652 O O . ALA A 1 82 ? 4.543 -4.972 -6.576 1.00 92.94 82 ALA A O 1
ATOM 653 N N . ARG A 1 83 ? 3.744 -3.441 -5.125 1.00 92.38 83 ARG A N 1
ATOM 654 C CA . ARG A 1 83 ? 4.162 -2.253 -5.900 1.00 92.38 83 ARG A CA 1
ATOM 655 C C . ARG A 1 83 ? 5.673 -2.228 -6.118 1.00 92.38 83 ARG A C 1
ATOM 657 O O . ARG A 1 83 ? 6.130 -1.868 -7.196 1.00 92.38 83 ARG A O 1
ATOM 664 N N . GLY A 1 84 ? 6.460 -2.659 -5.132 1.00 90.62 84 GLY A N 1
ATOM 665 C CA . GLY A 1 84 ? 7.912 -2.787 -5.247 1.00 90.62 84 GLY A CA 1
ATOM 666 C C . GLY A 1 84 ? 8.349 -3.719 -6.377 1.00 90.62 84 GLY A C 1
ATOM 667 O O . GLY A 1 84 ? 9.196 -3.337 -7.187 1.00 90.62 84 GLY A O 1
ATOM 668 N N . ARG A 1 85 ? 7.738 -4.906 -6.471 1.00 89.56 85 ARG A N 1
ATOM 669 C CA . ARG A 1 85 ? 8.014 -5.872 -7.549 1.00 89.56 85 ARG A CA 1
ATOM 670 C C . ARG A 1 85 ? 7.595 -5.334 -8.916 1.00 89.56 85 ARG A C 1
ATOM 672 O O . ARG A 1 85 ? 8.387 -5.378 -9.855 1.00 89.56 85 ARG A O 1
ATOM 679 N N . ALA A 1 86 ? 6.395 -4.762 -9.008 1.00 89.88 86 ALA A N 1
ATOM 680 C CA . ALA A 1 86 ? 5.896 -4.163 -10.244 1.00 89.88 86 ALA A CA 1
ATOM 681 C C . ALA A 1 86 ? 6.796 -3.010 -10.729 1.00 89.88 86 ALA A C 1
ATOM 683 O O . ALA A 1 86 ? 7.159 -2.954 -11.903 1.00 89.88 86 ALA A O 1
ATOM 684 N N . ASN A 1 87 ? 7.239 -2.144 -9.813 1.00 93.12 87 ASN A N 1
ATOM 685 C CA . ASN A 1 87 ? 8.142 -1.038 -10.122 1.00 93.12 87 ASN A CA 1
ATOM 686 C C . ASN A 1 87 ? 9.523 -1.511 -10.586 1.00 93.12 87 ASN A C 1
ATOM 688 O O . ASN A 1 87 ? 10.125 -0.857 -11.431 1.00 93.12 87 ASN A O 1
ATOM 692 N N . CYS A 1 88 ? 10.036 -2.624 -10.055 1.00 90.62 88 CYS A N 1
ATOM 693 C CA . CYS A 1 88 ? 11.287 -3.210 -10.535 1.00 90.62 88 CYS A CA 1
ATOM 694 C C . CYS A 1 88 ? 11.157 -3.635 -12.006 1.00 90.62 88 CYS A C 1
ATOM 696 O O . CYS A 1 88 ? 11.974 -3.245 -12.839 1.00 90.62 88 CYS A O 1
ATOM 698 N N . GLY A 1 89 ? 10.065 -4.329 -12.346 1.00 90.75 89 GLY A N 1
ATOM 699 C CA . GLY A 1 89 ? 9.758 -4.697 -13.729 1.00 90.75 89 GLY A CA 1
ATOM 700 C C . GLY A 1 89 ? 9.590 -3.481 -14.647 1.00 90.75 89 GLY A C 1
ATOM 701 O O . GLY A 1 89 ? 10.147 -3.458 -15.741 1.00 90.75 89 GLY A O 1
ATOM 702 N N . ALA A 1 90 ? 8.884 -2.442 -14.194 1.00 91.44 90 ALA A N 1
ATOM 703 C CA . ALA A 1 90 ? 8.718 -1.193 -14.943 1.00 91.44 90 ALA A CA 1
ATOM 704 C C . ALA A 1 90 ? 10.059 -0.477 -15.191 1.00 91.44 90 ALA A C 1
ATOM 706 O O . ALA A 1 90 ? 10.329 -0.041 -16.309 1.00 91.44 90 ALA A O 1
ATOM 707 N N . ARG A 1 91 ? 10.940 -0.417 -14.181 1.00 91.44 91 ARG A N 1
ATOM 708 C CA . ARG A 1 91 ? 12.296 0.146 -14.314 1.00 91.44 91 ARG A CA 1
ATOM 709 C C . ARG A 1 91 ? 13.155 -0.651 -15.286 1.00 91.44 91 ARG A C 1
ATOM 711 O O . ARG A 1 91 ? 13.853 -0.048 -16.091 1.00 91.44 91 ARG A O 1
ATOM 718 N N . PHE A 1 92 ? 13.085 -1.979 -15.238 1.00 92.31 92 PHE A N 1
ATOM 719 C CA . PHE A 1 92 ? 13.820 -2.830 -16.169 1.00 92.31 92 PHE A CA 1
ATOM 720 C C . PHE A 1 92 ? 13.345 -2.629 -17.612 1.00 92.31 92 PHE A C 1
ATOM 722 O O . PHE A 1 92 ? 14.163 -2.426 -18.501 1.00 92.31 92 PHE A O 1
ATOM 729 N N . ARG A 1 93 ? 12.026 -2.600 -17.847 1.00 91.38 93 ARG A N 1
ATOM 730 C CA . ARG A 1 93 ? 11.458 -2.318 -19.178 1.00 91.38 93 ARG A CA 1
ATOM 731 C C . ARG A 1 93 ? 11.848 -0.927 -19.672 1.00 91.38 93 ARG A C 1
ATOM 733 O O . ARG A 1 93 ? 12.240 -0.788 -20.824 1.00 91.38 93 ARG A O 1
ATOM 740 N N . PHE A 1 94 ? 11.779 0.086 -18.807 1.00 93.75 94 PHE A N 1
ATOM 741 C CA . PHE A 1 94 ? 12.250 1.434 -19.124 1.00 93.75 94 PHE A CA 1
ATOM 742 C C . PHE A 1 94 ? 13.719 1.429 -19.543 1.00 93.75 94 PHE A C 1
ATOM 744 O O . PHE A 1 94 ? 14.048 1.976 -20.589 1.00 93.75 94 PHE A O 1
ATOM 751 N N . LEU A 1 95 ? 14.582 0.779 -18.757 1.00 93.88 95 LEU A N 1
ATOM 752 C CA . LEU A 1 95 ? 16.009 0.673 -19.046 1.00 93.88 95 LEU A CA 1
ATOM 753 C C . LEU A 1 95 ? 16.250 -0.020 -20.392 1.00 93.88 95 LEU A C 1
ATOM 755 O O . LEU A 1 95 ? 16.994 0.504 -21.210 1.00 93.88 95 LEU A O 1
ATOM 759 N N . LEU A 1 96 ? 15.586 -1.152 -20.641 1.00 94.00 96 LEU A N 1
ATOM 760 C CA . LEU A 1 96 ? 15.722 -1.926 -21.874 1.00 94.00 96 LEU A CA 1
ATOM 761 C C . LEU A 1 96 ? 15.329 -1.099 -23.107 1.00 94.00 96 LEU A C 1
ATOM 763 O O . LEU A 1 96 ? 16.109 -0.986 -24.049 1.00 94.00 96 LEU A O 1
ATOM 767 N N . PHE A 1 97 ? 14.142 -0.484 -23.093 1.00 93.31 97 PHE A N 1
ATOM 768 C CA . PHE A 1 97 ? 13.667 0.317 -24.223 1.00 93.31 97 PHE A CA 1
ATOM 769 C C . PHE A 1 97 ? 14.453 1.619 -24.392 1.00 93.31 97 PHE A C 1
ATOM 771 O O . PHE A 1 97 ? 14.694 2.036 -25.522 1.00 93.31 97 PHE A O 1
ATOM 778 N N . SER A 1 98 ? 14.895 2.243 -23.297 1.00 92.50 98 SER A N 1
ATOM 779 C CA . SER A 1 98 ? 15.744 3.436 -23.352 1.00 92.50 98 SER A CA 1
ATOM 780 C C . SER A 1 98 ? 17.132 3.118 -23.905 1.00 92.50 98 SER A C 1
ATOM 782 O O . SER A 1 98 ? 17.664 3.908 -24.681 1.00 92.50 98 SER A O 1
ATOM 784 N N . LEU A 1 99 ? 17.715 1.975 -23.530 1.00 94.56 99 LEU A N 1
ATOM 785 C CA . LEU A 1 99 ? 18.989 1.513 -24.072 1.00 94.56 99 LEU A CA 1
ATOM 786 C C . LEU A 1 99 ? 18.848 1.220 -25.567 1.00 94.56 99 LEU A C 1
ATOM 788 O O . LEU A 1 99 ? 19.661 1.686 -26.354 1.00 94.56 99 LEU A O 1
ATOM 792 N N . LEU A 1 100 ? 17.788 0.515 -25.973 1.00 93.06 100 LEU A N 1
ATOM 793 C CA . LEU A 1 100 ? 17.538 0.201 -27.379 1.00 93.06 100 LEU A CA 1
ATOM 794 C C . LEU A 1 100 ? 17.335 1.467 -28.225 1.00 93.06 100 LEU A C 1
ATOM 796 O O . LEU A 1 100 ? 17.915 1.578 -29.302 1.00 93.06 100 LEU A O 1
ATOM 800 N N . ALA A 1 101 ? 16.577 2.441 -27.711 1.00 93.25 101 ALA A N 1
ATOM 801 C CA . ALA A 1 101 ? 16.362 3.730 -28.366 1.00 93.25 101 ALA A CA 1
ATOM 802 C C . ALA A 1 101 ? 17.659 4.541 -28.544 1.00 93.25 101 ALA A C 1
ATOM 804 O O . ALA A 1 101 ? 17.766 5.303 -29.500 1.00 93.25 101 ALA A O 1
ATOM 805 N N . LEU A 1 102 ? 18.642 4.371 -27.652 1.00 91.69 102 LEU A N 1
ATOM 806 C CA . LEU A 1 102 ? 19.945 5.037 -27.733 1.00 91.69 102 LEU A CA 1
ATOM 807 C C . LEU A 1 102 ? 20.944 4.275 -28.618 1.00 91.69 102 LEU A C 1
ATOM 809 O O . LEU A 1 102 ? 21.664 4.880 -29.405 1.00 91.69 102 LEU A O 1
ATOM 813 N N . VAL A 1 103 ? 21.000 2.948 -28.495 1.00 90.62 103 VAL A N 1
ATOM 814 C CA . VAL A 1 103 ? 22.006 2.108 -29.160 1.00 90.62 103 VAL A CA 1
ATOM 815 C C . VAL A 1 103 ? 21.745 1.990 -30.663 1.00 90.62 103 VAL A C 1
ATOM 817 O O . VAL A 1 103 ? 22.701 2.035 -31.432 1.00 90.62 103 VAL A O 1
ATOM 820 N N . LEU A 1 104 ? 20.482 1.900 -31.106 1.00 89.56 104 LEU A N 1
ATOM 821 C CA . LEU A 1 104 ? 20.138 1.828 -32.537 1.00 89.56 104 LEU A CA 1
ATOM 822 C C . LEU A 1 104 ? 20.727 2.981 -33.376 1.00 89.56 104 LEU A C 1
ATOM 824 O O . LEU A 1 104 ? 21.429 2.702 -34.349 1.00 89.56 104 LEU A O 1
ATOM 828 N N . PRO A 1 105 ? 20.478 4.264 -33.039 1.00 87.31 105 PRO A N 1
ATOM 829 C CA . PRO A 1 105 ? 21.000 5.378 -33.827 1.00 87.31 105 PRO A CA 1
ATOM 830 C C . PRO A 1 105 ? 22.525 5.500 -33.730 1.00 87.31 105 PRO A C 1
ATOM 832 O O . PRO A 1 105 ? 23.163 5.862 -34.716 1.00 87.31 105 PRO A O 1
ATOM 835 N N . VAL A 1 106 ? 23.125 5.150 -32.586 1.00 86.12 106 VAL A N 1
ATOM 836 C CA . VAL A 1 106 ? 24.588 5.154 -32.414 1.00 86.12 106 VAL A CA 1
ATOM 837 C C . VAL A 1 106 ? 25.249 4.088 -33.290 1.00 86.12 106 VAL A C 1
ATOM 839 O O . VAL A 1 106 ? 26.204 4.395 -33.998 1.00 86.12 106 VAL A O 1
ATOM 842 N N . LEU A 1 107 ? 24.717 2.860 -33.313 1.00 84.12 107 LEU A N 1
ATOM 843 C CA . LEU A 1 107 ? 25.211 1.796 -34.194 1.00 84.12 107 LEU A CA 1
ATOM 844 C C . LEU A 1 107 ? 25.127 2.209 -35.664 1.00 84.12 107 LEU A C 1
ATOM 846 O O . LEU A 1 107 ? 26.081 2.001 -36.411 1.00 84.12 107 LEU A O 1
ATOM 850 N N . LEU A 1 108 ? 24.023 2.840 -36.071 1.00 83.56 108 LEU A N 1
ATOM 851 C CA . LEU A 1 108 ? 23.865 3.320 -37.440 1.00 83.56 108 LEU A CA 1
ATOM 852 C C . LEU A 1 108 ? 24.877 4.428 -37.783 1.00 83.56 108 LEU A C 1
ATOM 854 O O . LEU A 1 108 ? 25.490 4.387 -38.847 1.00 83.56 108 LEU A O 1
ATOM 858 N N . ALA A 1 109 ? 25.110 5.380 -36.875 1.00 82.50 109 ALA A N 1
ATOM 859 C CA . ALA A 1 109 ? 26.094 6.448 -37.068 1.00 82.50 109 ALA A CA 1
ATOM 860 C C . ALA A 1 109 ? 27.530 5.908 -37.221 1.00 82.50 109 ALA A C 1
ATOM 862 O O . ALA A 1 109 ? 28.279 6.379 -38.083 1.00 82.50 109 ALA A O 1
ATOM 863 N N . ILE A 1 110 ? 27.885 4.876 -36.446 1.00 80.81 110 ILE A N 1
ATOM 864 C CA . ILE A 1 110 ? 29.172 4.166 -36.539 1.00 80.81 110 ILE A CA 1
ATOM 865 C C . ILE A 1 110 ? 29.314 3.447 -37.891 1.00 80.81 110 ILE A C 1
ATOM 867 O O . ILE A 1 110 ? 30.399 3.454 -38.465 1.00 80.81 110 ILE A O 1
ATOM 871 N N . CYS A 1 111 ? 28.237 2.859 -38.428 1.00 78.00 111 CYS A N 1
ATOM 872 C CA . CYS A 1 111 ? 28.266 2.169 -39.727 1.00 78.00 111 CYS A CA 1
ATOM 873 C C . CYS A 1 111 ? 28.497 3.119 -40.907 1.00 78.00 111 CYS A C 1
ATOM 875 O O . CYS A 1 111 ? 29.119 2.737 -41.896 1.00 78.00 111 CYS A O 1
ATOM 877 N N . VAL A 1 112 ? 27.949 4.335 -40.829 1.00 77.81 112 VAL A N 1
ATOM 878 C CA . VAL A 1 112 ? 27.949 5.282 -41.955 1.00 77.81 112 VAL A CA 1
ATOM 879 C C . VAL A 1 112 ? 29.157 6.209 -41.943 1.00 77.81 112 VAL A C 1
ATOM 881 O O . VAL A 1 112 ? 29.601 6.638 -43.007 1.00 77.81 112 VAL A O 1
ATOM 884 N N . SER A 1 113 ? 29.727 6.500 -40.773 1.00 75.44 113 SER A N 1
ATOM 885 C CA . SER A 1 113 ? 30.835 7.449 -40.660 1.00 75.44 113 SER A CA 1
ATOM 886 C C . SER A 1 113 ? 32.012 6.903 -39.852 1.00 75.44 113 SER A C 1
ATOM 888 O O . SER A 1 113 ? 31.990 6.830 -38.625 1.00 75.44 113 SER A O 1
ATOM 890 N N . GLN A 1 114 ? 33.103 6.609 -40.565 1.00 69.50 114 GLN A N 1
ATOM 891 C CA . GLN A 1 114 ? 34.398 6.269 -39.971 1.00 69.50 114 GLN A CA 1
ATOM 892 C C . GLN A 1 114 ? 34.924 7.296 -38.953 1.00 69.50 114 GLN A C 1
ATOM 894 O O . GLN A 1 114 ? 35.395 6.863 -37.903 1.00 69.50 114 GLN A O 1
ATOM 899 N N . PRO A 1 115 ? 34.839 8.629 -39.169 1.00 73.25 115 PRO A N 1
ATOM 900 C CA . PRO A 1 115 ? 35.329 9.575 -38.166 1.00 73.25 115 PRO A CA 1
ATOM 901 C C . PRO A 1 115 ? 34.534 9.498 -36.856 1.00 73.25 115 PRO A C 1
ATOM 903 O O . PRO A 1 115 ? 35.128 9.591 -35.788 1.00 73.25 115 PRO A O 1
ATOM 906 N N . VAL A 1 116 ? 33.222 9.247 -36.915 1.00 72.94 116 VAL A N 1
ATOM 907 C CA . VAL A 1 116 ? 32.382 9.055 -35.719 1.00 72.94 116 VAL A CA 1
ATOM 908 C C . VAL A 1 116 ? 32.732 7.740 -35.028 1.00 72.94 116 VAL A C 1
ATOM 910 O O . VAL A 1 116 ? 32.843 7.705 -33.806 1.00 72.94 116 VAL A O 1
ATOM 913 N N . ALA A 1 117 ? 32.984 6.671 -35.789 1.00 70.06 117 ALA A N 1
ATOM 914 C CA . ALA A 1 117 ? 33.459 5.407 -35.233 1.00 70.06 117 ALA A CA 1
ATOM 915 C C . ALA A 1 117 ? 34.785 5.582 -34.466 1.00 70.06 117 ALA A C 1
ATOM 917 O O . ALA A 1 117 ? 34.909 5.115 -33.336 1.00 70.06 117 ALA A O 1
ATOM 918 N N . ILE A 1 118 ? 35.746 6.315 -35.038 1.00 73.19 118 ILE A N 1
ATOM 919 C CA . ILE A 1 118 ? 37.050 6.591 -34.415 1.00 73.19 118 ILE A CA 1
ATOM 920 C C . ILE A 1 118 ? 36.893 7.496 -33.182 1.00 73.19 118 ILE A C 1
ATOM 922 O O . ILE A 1 118 ? 37.551 7.270 -32.171 1.00 73.19 118 ILE A O 1
ATOM 926 N N . GLN A 1 119 ? 35.996 8.483 -33.227 1.00 78.06 119 GLN A N 1
ATOM 927 C CA . GLN A 1 119 ? 35.793 9.443 -32.139 1.00 78.06 119 GLN A CA 1
ATOM 928 C C . GLN A 1 119 ? 35.059 8.843 -30.926 1.00 78.06 119 GLN A C 1
ATOM 930 O O . GLN A 1 119 ? 35.375 9.198 -29.793 1.00 78.06 119 GLN A O 1
ATOM 935 N N . PHE A 1 120 ? 34.107 7.927 -31.143 1.00 69.94 120 PHE A N 1
ATOM 936 C CA . PHE A 1 120 ? 33.357 7.280 -30.058 1.00 69.94 120 PHE A CA 1
ATOM 937 C C . PHE A 1 120 ? 33.997 5.982 -29.544 1.00 69.94 120 PHE A C 1
ATOM 939 O O . PHE A 1 120 ? 33.858 5.687 -28.359 1.00 69.94 120 PHE A O 1
ATOM 946 N N . LEU A 1 121 ? 34.674 5.197 -30.396 1.00 72.19 121 LEU A N 1
ATOM 947 C CA . LEU A 1 121 ? 35.275 3.911 -30.004 1.00 72.19 121 LEU A CA 1
ATOM 948 C C . LEU A 1 121 ? 36.809 3.949 -29.886 1.00 72.19 121 LEU A C 1
ATOM 950 O O . LEU A 1 121 ? 37.397 2.981 -29.410 1.00 72.19 121 LEU A O 1
ATOM 954 N N . GLY A 1 122 ? 37.469 5.045 -30.272 1.00 67.38 122 GLY A N 1
ATOM 955 C CA . GLY A 1 122 ? 38.893 5.294 -30.013 1.00 67.38 122 GLY A CA 1
ATOM 956 C C . GLY A 1 122 ? 39.890 4.481 -30.851 1.00 67.38 122 GLY A C 1
ATOM 957 O O . GLY A 1 122 ? 41.065 4.836 -30.882 1.00 67.38 122 GLY A O 1
ATOM 958 N N . TYR A 1 123 ? 39.460 3.424 -31.550 1.00 62.16 123 TYR A N 1
ATOM 959 C CA . TYR A 1 123 ? 40.265 2.668 -32.521 1.00 62.16 123 TYR A CA 1
ATOM 960 C C . TYR A 1 123 ? 39.378 1.788 -33.424 1.00 62.16 123 TYR A C 1
ATOM 962 O O . TYR A 1 123 ? 38.200 1.587 -33.121 1.00 62.16 123 TYR A O 1
ATOM 970 N N . SER A 1 124 ? 39.935 1.239 -34.515 1.00 63.91 124 SER A N 1
ATOM 971 C CA . SER A 1 124 ? 39.263 0.250 -35.381 1.00 63.91 124 SER A CA 1
ATOM 972 C C . SER A 1 124 ? 38.933 -1.003 -34.571 1.00 63.91 124 SER A C 1
ATOM 974 O O . SER A 1 124 ? 39.784 -1.860 -34.342 1.00 63.91 124 SER A O 1
ATOM 976 N N . THR A 1 125 ? 37.712 -1.071 -34.051 1.00 64.81 125 THR A N 1
ATOM 977 C CA . THR A 1 125 ? 37.238 -2.211 -33.267 1.00 64.81 125 THR A CA 1
ATOM 978 C C . THR A 1 125 ? 36.659 -3.281 -34.193 1.00 64.81 125 THR A C 1
ATOM 980 O O . THR A 1 125 ? 36.067 -2.944 -35.221 1.00 64.81 125 THR A O 1
ATOM 983 N N . PRO A 1 126 ? 36.716 -4.569 -33.800 1.00 72.56 126 PRO A N 1
ATOM 984 C CA . PRO A 1 126 ? 36.123 -5.670 -34.568 1.00 72.56 126 PRO A CA 1
ATOM 985 C C . PRO A 1 126 ? 34.610 -5.500 -34.811 1.00 72.56 126 PRO A C 1
ATOM 987 O O . PRO A 1 126 ? 34.053 -6.116 -35.714 1.00 72.56 126 PRO A O 1
ATOM 990 N N . LEU A 1 127 ? 33.936 -4.645 -34.029 1.00 72.62 127 LEU A N 1
ATOM 991 C CA . LEU A 1 127 ? 32.533 -4.283 -34.232 1.00 72.62 127 LEU A CA 1
ATOM 992 C C . LEU A 1 127 ? 32.310 -3.485 -35.518 1.00 72.62 127 LEU A C 1
ATOM 994 O O . LEU A 1 127 ? 31.361 -3.768 -36.241 1.00 72.62 127 LEU A O 1
ATOM 998 N N . HIS A 1 128 ? 33.164 -2.509 -35.825 1.00 73.69 128 HIS A N 1
ATOM 999 C CA . HIS A 1 128 ? 33.044 -1.736 -37.062 1.00 73.69 128 HIS A CA 1
ATOM 1000 C C . HIS A 1 128 ? 33.264 -2.640 -38.284 1.00 73.69 128 HIS A C 1
ATOM 1002 O O . HIS A 1 128 ? 32.465 -2.622 -39.221 1.00 73.69 128 HIS A O 1
ATOM 1008 N N . ASP A 1 129 ? 34.274 -3.509 -38.224 1.00 77.12 129 ASP A N 1
ATOM 1009 C CA . ASP A 1 129 ? 34.594 -4.449 -39.304 1.00 77.12 129 ASP A CA 1
ATOM 1010 C C . ASP A 1 129 ? 33.492 -5.497 -39.527 1.00 77.12 129 ASP A C 1
ATOM 1012 O O . ASP A 1 129 ? 33.306 -5.966 -40.648 1.00 77.12 129 ASP A O 1
ATOM 1016 N N . PHE A 1 130 ? 32.705 -5.816 -38.494 1.00 80.25 130 PHE A N 1
ATOM 1017 C CA . PHE A 1 130 ? 31.522 -6.672 -38.606 1.00 80.25 130 PHE A CA 1
ATOM 1018 C C . PHE A 1 130 ? 30.280 -5.928 -39.132 1.00 80.25 130 PHE A C 1
ATOM 1020 O O . PHE A 1 130 ? 29.493 -6.479 -39.902 1.00 80.25 130 PHE A O 1
ATOM 1027 N N . LEU A 1 131 ? 30.085 -4.669 -38.734 1.00 77.69 131 LEU A N 1
ATOM 1028 C CA . LEU A 1 131 ? 28.876 -3.897 -39.039 1.00 77.69 131 LEU A CA 1
ATOM 1029 C C . LEU A 1 131 ? 28.888 -3.264 -40.442 1.00 77.69 131 LEU A C 1
ATOM 1031 O O . LEU A 1 131 ? 27.855 -3.216 -41.112 1.00 77.69 131 LEU A O 1
ATOM 1035 N N . VAL A 1 132 ? 30.050 -2.823 -40.927 1.00 79.38 132 VAL A N 1
ATOM 1036 C CA . VAL A 1 132 ? 30.212 -2.239 -42.271 1.00 79.38 132 VAL A CA 1
ATOM 1037 C C . VAL A 1 132 ? 29.805 -3.181 -43.415 1.00 79.38 132 VAL A C 1
ATOM 1039 O O . VAL A 1 132 ? 29.077 -2.726 -44.302 1.00 79.38 132 VAL A O 1
ATOM 1042 N N . PRO A 1 133 ? 30.210 -4.468 -43.463 1.00 81.62 133 PRO A N 1
ATOM 1043 C CA . PRO A 1 133 ? 29.778 -5.367 -44.534 1.00 81.62 133 PRO A CA 1
ATOM 1044 C C . PRO A 1 133 ? 28.269 -5.639 -44.492 1.00 81.62 133 PRO A C 1
ATOM 1046 O O . PRO A 1 133 ? 27.650 -5.781 -45.548 1.00 81.62 133 PRO A O 1
ATOM 1049 N N . LEU A 1 134 ? 27.661 -5.644 -43.300 1.00 78.31 134 LEU A N 1
ATOM 1050 C CA . LEU A 1 134 ? 26.214 -5.781 -43.132 1.00 78.31 134 LEU A CA 1
ATOM 1051 C C . LEU A 1 134 ? 25.465 -4.561 -43.691 1.00 78.31 134 LEU A C 1
ATOM 1053 O O . LEU A 1 134 ? 24.464 -4.722 -44.386 1.00 78.31 134 LEU A O 1
ATOM 1057 N N . TYR A 1 135 ? 25.982 -3.351 -43.459 1.00 79.12 135 TYR A N 1
ATOM 1058 C CA . TYR A 1 135 ? 25.441 -2.122 -44.044 1.00 79.12 135 TYR A CA 1
ATOM 1059 C C . TYR A 1 135 ? 25.636 -2.067 -45.567 1.00 79.12 135 TYR A C 1
ATOM 1061 O O . TYR A 1 135 ? 24.699 -1.750 -46.293 1.00 79.12 135 TYR A O 1
ATOM 1069 N N . ARG A 1 136 ? 26.813 -2.454 -46.081 1.00 79.88 136 ARG A N 1
ATOM 1070 C CA . ARG A 1 136 ? 27.111 -2.487 -47.530 1.00 79.88 136 ARG A CA 1
ATOM 1071 C C . ARG A 1 136 ? 26.256 -3.480 -48.322 1.00 79.88 136 ARG A C 1
ATOM 1073 O O . ARG A 1 136 ? 26.213 -3.392 -49.545 1.00 79.88 136 ARG A O 1
ATOM 1080 N N . ARG A 1 137 ? 25.579 -4.420 -47.651 1.00 81.25 137 ARG A N 1
ATOM 1081 C CA . ARG A 1 137 ? 24.596 -5.317 -48.278 1.00 81.25 137 ARG A CA 1
ATOM 1082 C C . ARG A 1 137 ? 23.339 -4.566 -48.738 1.00 81.25 137 ARG A C 1
ATOM 1084 O O . ARG A 1 137 ? 22.630 -5.074 -49.603 1.00 81.25 137 ARG A O 1
ATOM 1091 N N . PHE A 1 138 ? 23.073 -3.383 -48.183 1.00 76.88 138 PHE A N 1
ATOM 1092 C CA . PHE A 1 138 ? 21.952 -2.538 -48.576 1.00 76.88 138 PHE A CA 1
ATOM 1093 C C . PHE A 1 138 ? 22.336 -1.600 -49.735 1.00 76.88 138 PHE A C 1
ATOM 1095 O O . PHE A 1 138 ? 23.394 -0.969 -49.682 1.00 76.88 138 PHE A O 1
ATOM 1102 N N . PRO A 1 139 ? 21.491 -1.467 -50.778 1.00 80.06 139 PRO A N 1
ATOM 1103 C CA . PRO A 1 139 ? 21.745 -0.540 -51.877 1.00 80.06 139 PRO A CA 1
ATOM 1104 C C . PRO A 1 139 ? 21.730 0.915 -51.393 1.00 80.06 139 PRO A C 1
ATOM 1106 O O . PRO A 1 139 ? 20.891 1.294 -50.573 1.00 80.06 139 PRO A O 1
ATOM 1109 N N . ALA A 1 140 ? 22.622 1.744 -51.942 1.00 74.75 140 ALA A N 1
ATOM 1110 C CA . ALA A 1 140 ? 22.778 3.146 -51.541 1.00 74.75 140 ALA A CA 1
ATOM 1111 C C . ALA A 1 140 ? 21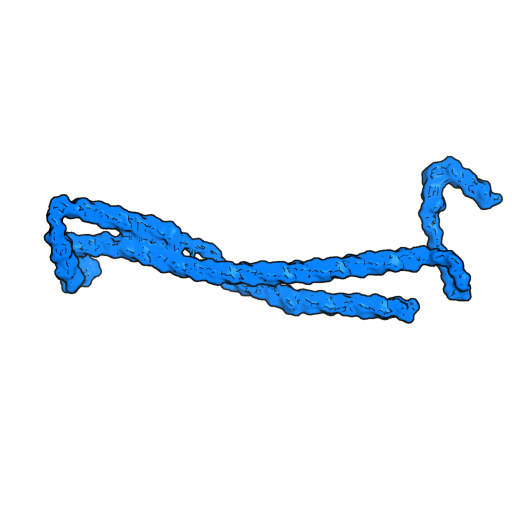.496 3.984 -51.724 1.00 74.75 140 ALA A C 1
ATOM 1113 O O . ALA A 1 140 ? 21.252 4.908 -50.950 1.00 74.75 140 ALA A O 1
ATOM 1114 N N . GLU A 1 141 ? 20.643 3.614 -52.684 1.00 79.75 141 GLU A N 1
ATOM 1115 C CA . GLU A 1 141 ? 19.349 4.256 -52.960 1.00 79.75 141 GLU A CA 1
ATOM 1116 C C . GLU A 1 141 ? 18.365 4.163 -51.780 1.00 79.75 141 GLU A C 1
ATOM 1118 O O . GLU A 1 141 ? 17.538 5.051 -51.588 1.00 79.75 141 GLU A O 1
ATOM 1123 N N . TYR A 1 142 ? 18.493 3.138 -50.929 1.00 80.62 142 TYR A N 1
ATOM 1124 C CA . TYR A 1 142 ? 17.632 2.937 -49.758 1.00 80.62 142 TYR A CA 1
ATOM 1125 C C . TYR A 1 142 ? 18.221 3.486 -48.455 1.00 80.62 142 TYR A C 1
ATOM 1127 O O . TYR A 1 142 ? 17.613 3.325 -47.396 1.00 80.62 142 TYR A O 1
ATOM 1135 N N . SER A 1 143 ? 19.383 4.146 -48.500 1.00 79.31 143 SER A N 1
ATOM 1136 C CA . SER A 1 143 ? 20.057 4.645 -47.296 1.00 79.31 143 SER A CA 1
ATOM 1137 C C . SER A 1 143 ? 19.169 5.617 -46.505 1.00 79.31 143 SER A C 1
ATOM 1139 O O . SER A 1 143 ? 18.991 5.451 -45.300 1.00 79.31 143 SER A O 1
ATOM 1141 N N . SER A 1 144 ? 18.500 6.561 -47.176 1.00 82.12 144 SER A N 1
ATOM 1142 C CA . SER A 1 144 ? 17.576 7.516 -46.540 1.00 82.12 144 SER A CA 1
ATOM 1143 C C . SER A 1 144 ? 16.380 6.831 -45.864 1.00 82.12 144 SER A C 1
ATOM 1145 O O . SER A 1 144 ? 16.010 7.184 -44.742 1.00 82.12 144 SER A O 1
ATOM 1147 N N . HIS A 1 145 ? 15.811 5.808 -46.505 1.00 87.50 145 HIS A N 1
ATOM 1148 C CA . HIS A 1 145 ? 14.719 5.007 -45.953 1.00 87.50 145 HIS A CA 1
ATOM 1149 C C . HIS A 1 145 ? 15.165 4.176 -44.743 1.00 87.50 145 HIS A C 1
ATOM 1151 O O . HIS A 1 145 ? 14.417 4.066 -43.772 1.00 87.50 145 HIS A O 1
ATOM 1157 N N . LEU A 1 146 ? 16.394 3.649 -44.758 1.00 85.19 146 LEU A N 1
ATOM 1158 C CA . LEU A 1 146 ? 16.990 2.938 -43.626 1.00 85.19 146 LEU A CA 1
ATOM 1159 C C . LEU A 1 146 ? 17.173 3.871 -42.419 1.00 85.19 146 LEU A C 1
ATOM 1161 O O . LEU A 1 146 ? 16.756 3.533 -41.312 1.00 85.19 146 LEU A O 1
ATOM 1165 N N . PHE A 1 147 ? 17.732 5.067 -42.634 1.00 86.00 147 PHE A N 1
ATOM 1166 C CA . PHE A 1 147 ? 17.881 6.087 -41.591 1.00 86.00 147 PHE A CA 1
ATOM 1167 C C . PHE A 1 147 ? 16.534 6.515 -41.005 1.00 86.00 147 PHE A C 1
ATOM 1169 O O . PHE A 1 147 ? 16.374 6.536 -39.784 1.00 86.00 147 PHE A O 1
ATOM 1176 N N . GLY A 1 148 ? 15.551 6.805 -41.862 1.00 89.00 148 GLY A N 1
ATOM 1177 C CA . GLY A 1 148 ? 14.198 7.157 -41.434 1.00 89.00 148 GLY A CA 1
ATOM 1178 C C . GLY A 1 148 ? 13.522 6.032 -40.644 1.00 89.00 148 GLY A C 1
ATOM 1179 O O . GLY A 1 148 ? 12.928 6.287 -39.597 1.00 89.00 148 GLY A O 1
ATOM 1180 N N . GLY A 1 149 ? 13.670 4.782 -41.091 1.00 90.69 149 GLY A N 1
ATOM 1181 C CA . GLY A 1 149 ? 13.133 3.605 -40.408 1.00 90.69 149 GLY A CA 1
ATOM 1182 C C . GLY A 1 149 ? 13.756 3.384 -39.029 1.00 90.69 149 GLY A C 1
ATOM 1183 O O . GLY A 1 149 ? 13.035 3.216 -38.047 1.00 90.69 149 GLY A O 1
ATOM 1184 N N . VAL A 1 150 ? 15.085 3.453 -38.921 1.00 90.06 150 VAL A N 1
ATOM 1185 C CA . VAL A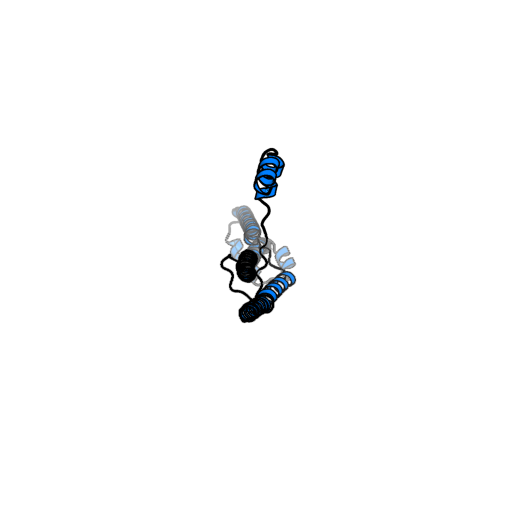 1 150 ? 15.799 3.323 -37.639 1.00 90.06 150 VAL A CA 1
ATOM 1186 C C . VAL A 1 150 ? 15.428 4.456 -36.682 1.00 90.06 150 VAL A C 1
ATOM 1188 O O . VAL A 1 150 ? 15.184 4.196 -35.503 1.00 90.06 150 VAL A O 1
ATOM 1191 N N . ALA A 1 151 ? 15.318 5.695 -37.172 1.00 91.00 151 ALA A N 1
ATOM 1192 C CA . ALA A 1 151 ? 14.874 6.831 -36.367 1.00 91.00 151 ALA A CA 1
ATOM 1193 C C . ALA A 1 151 ? 13.430 6.654 -35.865 1.00 91.00 151 ALA A C 1
ATOM 1195 O O . ALA A 1 151 ? 13.152 6.908 -34.692 1.00 91.00 151 ALA A O 1
ATOM 1196 N N . ALA A 1 152 ? 12.523 6.158 -36.712 1.00 93.94 152 ALA A N 1
ATOM 1197 C CA . ALA A 1 152 ? 11.143 5.869 -36.329 1.00 93.94 152 ALA A CA 1
ATOM 1198 C C . ALA A 1 152 ? 11.060 4.762 -35.265 1.00 93.94 152 ALA A C 1
ATOM 1200 O O . ALA A 1 152 ? 10.336 4.911 -34.280 1.00 93.94 152 ALA A O 1
ATOM 1201 N N . VAL A 1 153 ? 11.839 3.684 -35.413 1.00 93.94 153 VAL A N 1
ATOM 1202 C CA . VAL A 1 153 ? 11.917 2.601 -34.417 1.00 93.94 153 VAL A CA 1
ATOM 1203 C C . VAL A 1 153 ? 12.503 3.111 -33.101 1.00 93.94 153 VAL A C 1
ATOM 1205 O O . VAL A 1 153 ? 11.949 2.826 -32.041 1.00 93.94 153 VAL A O 1
ATOM 1208 N N . ALA A 1 154 ? 13.571 3.910 -33.141 1.00 93.69 154 ALA A N 1
ATOM 1209 C CA . ALA A 1 154 ? 14.163 4.501 -31.944 1.00 93.69 154 ALA A CA 1
ATOM 1210 C C . ALA A 1 154 ? 13.170 5.420 -31.211 1.00 93.69 154 ALA A C 1
ATOM 1212 O O . ALA A 1 154 ? 13.029 5.330 -29.990 1.00 93.69 154 ALA A O 1
ATOM 1213 N N . LEU A 1 155 ? 12.423 6.247 -31.950 1.00 93.75 155 LEU A N 1
ATOM 1214 C CA . LEU A 1 155 ? 11.379 7.110 -31.395 1.00 93.75 155 LEU A CA 1
ATOM 1215 C C . LEU A 1 155 ? 10.232 6.290 -30.792 1.00 93.75 155 LEU A C 1
ATOM 1217 O O . LEU A 1 155 ? 9.781 6.579 -29.684 1.00 93.75 155 LEU A O 1
ATOM 1221 N N . PHE A 1 156 ? 9.802 5.227 -31.471 1.00 94.88 156 PHE A N 1
ATOM 1222 C CA . PHE A 1 156 ? 8.792 4.310 -30.955 1.00 94.88 156 PHE A CA 1
ATOM 1223 C C . PHE A 1 156 ? 9.251 3.625 -29.659 1.00 94.88 156 PHE A C 1
ATOM 1225 O O . PHE A 1 156 ? 8.524 3.630 -28.664 1.00 94.88 156 PHE A O 1
ATOM 1232 N N . CYS A 1 157 ? 10.485 3.114 -29.616 1.00 92.31 157 CYS A N 1
ATOM 1233 C CA . CYS A 1 157 ? 11.079 2.551 -28.405 1.00 92.31 157 CYS A CA 1
ATOM 1234 C C . CYS A 1 157 ? 11.182 3.588 -27.279 1.00 92.31 157 CYS A C 1
ATOM 1236 O O . CYS A 1 157 ? 10.904 3.259 -26.128 1.00 92.31 157 CYS A O 1
ATOM 1238 N N . PHE A 1 158 ? 11.511 4.844 -27.586 1.00 92.69 158 PHE A N 1
ATOM 1239 C CA . PHE A 1 158 ? 11.556 5.919 -26.594 1.00 92.69 158 PHE A CA 1
ATOM 1240 C C . PHE A 1 158 ? 10.173 6.212 -25.990 1.00 92.69 158 PHE A C 1
ATOM 1242 O O . PHE A 1 158 ? 10.036 6.354 -24.770 1.00 92.69 158 PHE A O 1
ATOM 1249 N N . VAL A 1 159 ? 9.127 6.240 -26.820 1.00 93.44 159 VAL A N 1
ATOM 1250 C CA . VAL A 1 159 ? 7.740 6.385 -26.354 1.00 93.44 159 VAL A CA 1
ATOM 1251 C C . VAL A 1 159 ? 7.341 5.189 -25.486 1.00 93.44 159 VAL A C 1
ATOM 1253 O O . VAL A 1 159 ? 6.831 5.380 -24.380 1.00 93.44 159 VAL A O 1
ATOM 1256 N N . LEU A 1 160 ? 7.641 3.959 -25.917 1.00 92.31 160 LEU A N 1
ATOM 1257 C CA . LEU A 1 160 ? 7.387 2.755 -25.121 1.00 92.31 160 LEU A CA 1
ATOM 1258 C C . LEU A 1 160 ? 8.139 2.762 -23.790 1.00 92.31 160 LEU A C 1
ATOM 1260 O O . LEU A 1 160 ? 7.562 2.373 -22.775 1.00 92.31 160 LEU A O 1
ATOM 1264 N N . ALA A 1 161 ? 9.385 3.243 -23.759 1.00 92.00 161 ALA A N 1
ATOM 1265 C CA . ALA A 1 161 ? 10.135 3.408 -22.521 1.00 92.00 161 ALA A CA 1
ATOM 1266 C C . ALA A 1 161 ? 9.354 4.309 -21.558 1.00 92.00 161 ALA A C 1
ATOM 1268 O O . ALA A 1 161 ? 9.078 3.912 -20.426 1.00 92.00 161 ALA A O 1
ATOM 1269 N N . ARG A 1 162 ? 8.907 5.486 -22.016 1.00 89.62 162 ARG A N 1
ATOM 1270 C CA . ARG A 1 162 ? 8.133 6.434 -21.196 1.00 89.62 162 ARG A CA 1
ATOM 1271 C C . ARG A 1 162 ? 6.818 5.853 -20.680 1.00 89.62 162 ARG A C 1
ATOM 1273 O O . ARG A 1 162 ? 6.465 6.107 -19.528 1.00 89.62 162 ARG A O 1
ATOM 1280 N N . LEU A 1 163 ? 6.107 5.082 -21.498 1.00 89.00 163 LEU A N 1
ATOM 1281 C CA . LEU A 1 163 ? 4.837 4.468 -21.107 1.00 89.00 163 LEU A CA 1
ATOM 1282 C C . LEU A 1 163 ? 5.044 3.322 -20.107 1.00 89.00 163 LEU A C 1
ATOM 1284 O O . LEU A 1 163 ? 4.390 3.285 -19.065 1.00 89.00 163 LEU A O 1
ATOM 1288 N N . CYS A 1 164 ? 5.993 2.427 -20.382 1.00 86.38 164 CYS A N 1
ATOM 1289 C CA . CYS A 1 164 ? 6.291 1.259 -19.550 1.00 86.38 164 CYS A CA 1
ATOM 1290 C C . CYS A 1 164 ? 7.060 1.599 -18.264 1.00 86.38 164 CYS A C 1
ATOM 1292 O O . CYS A 1 164 ? 7.045 0.808 -17.322 1.00 86.38 164 CYS A O 1
ATOM 1294 N N . GLY A 1 165 ? 7.735 2.750 -18.216 1.00 82.12 165 GLY A N 1
ATOM 1295 C CA . GLY A 1 165 ? 8.548 3.199 -17.085 1.00 82.12 165 GLY A CA 1
ATOM 1296 C C . GLY A 1 165 ? 7.783 3.895 -15.964 1.00 82.12 165 GLY A C 1
ATOM 1297 O O . GLY A 1 165 ? 8.392 4.311 -14.976 1.00 82.12 165 GLY A O 1
ATOM 1298 N N . ARG A 1 166 ? 6.458 4.040 -16.083 1.00 85.75 166 ARG A N 1
ATOM 1299 C CA . ARG A 1 166 ? 5.628 4.622 -15.023 1.00 85.75 166 ARG A CA 1
ATOM 1300 C C . ARG A 1 166 ? 5.692 3.747 -13.772 1.00 85.75 166 ARG A C 1
ATOM 1302 O O . ARG A 1 166 ? 5.293 2.587 -13.787 1.00 85.75 166 ARG A O 1
ATOM 1309 N N . THR A 1 167 ? 6.193 4.319 -12.681 1.00 89.06 167 THR A N 1
ATOM 1310 C CA . THR A 1 167 ? 6.284 3.643 -11.382 1.00 89.06 167 THR A CA 1
ATOM 1311 C C . THR A 1 167 ? 5.223 4.175 -10.427 1.00 89.06 167 THR A C 1
ATOM 1313 O O . THR A 1 167 ? 4.892 5.359 -10.442 1.00 89.06 167 THR A O 1
ATOM 1316 N N . ALA A 1 168 ? 4.676 3.294 -9.593 1.00 87.81 168 ALA A N 1
ATOM 1317 C CA . ALA A 1 168 ? 3.738 3.672 -8.544 1.00 87.81 168 ALA A CA 1
ATOM 1318 C C . ALA A 1 168 ? 4.484 4.226 -7.322 1.00 87.81 168 ALA A C 1
ATOM 1320 O O . ALA A 1 168 ? 5.578 3.757 -6.984 1.00 87.81 168 ALA A O 1
ATOM 1321 N N . LYS A 1 169 ? 3.873 5.187 -6.617 1.00 88.94 169 LYS A N 1
ATOM 1322 C CA . LYS A 1 169 ? 4.411 5.703 -5.352 1.00 88.94 169 LYS A CA 1
ATOM 1323 C C . LYS A 1 169 ? 4.474 4.573 -4.317 1.00 88.94 169 LYS A C 1
ATOM 1325 O O . LYS A 1 169 ? 3.526 3.802 -4.160 1.00 88.94 169 LYS A O 1
ATOM 1330 N N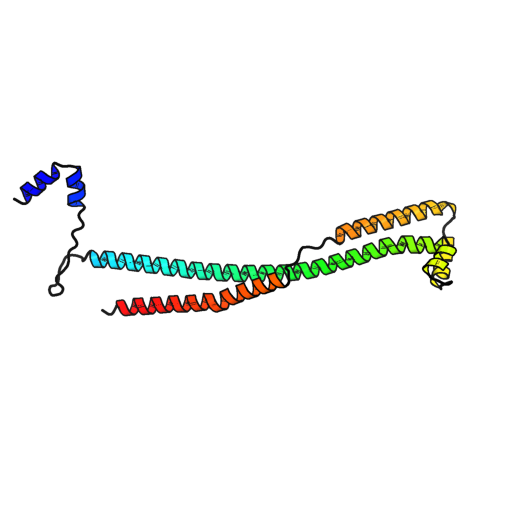 . ARG A 1 170 ? 5.611 4.478 -3.630 1.00 90.00 170 ARG A N 1
ATOM 1331 C CA . ARG A 1 170 ? 5.857 3.519 -2.547 1.00 90.00 170 ARG A CA 1
ATOM 1332 C C . ARG A 1 170 ? 5.795 4.215 -1.198 1.00 90.00 170 ARG A C 1
ATOM 1334 O O . ARG A 1 170 ? 6.066 5.414 -1.124 1.00 90.00 170 ARG A O 1
ATOM 1341 N N . LEU A 1 171 ? 5.464 3.451 -0.163 1.00 88.38 171 LEU A N 1
ATOM 1342 C CA . LEU A 1 171 ? 5.578 3.915 1.215 1.00 88.38 171 LEU A CA 1
ATOM 1343 C C . LEU A 1 171 ? 7.044 4.236 1.510 1.00 88.38 171 LEU A C 1
ATOM 1345 O O . LEU A 1 171 ? 7.959 3.488 1.149 1.00 88.38 171 LEU A O 1
ATOM 1349 N N . THR A 1 172 ? 7.277 5.352 2.185 1.00 89.75 172 THR A N 1
ATOM 1350 C CA . THR A 1 172 ? 8.602 5.678 2.705 1.00 89.75 172 THR A CA 1
ATOM 1351 C C . THR A 1 172 ? 8.985 4.702 3.819 1.00 89.75 172 THR A C 1
ATOM 1353 O O . THR A 1 172 ? 8.140 4.081 4.470 1.00 89.75 172 THR A O 1
ATOM 1356 N N . ARG A 1 173 ? 10.289 4.569 4.091 1.00 89.94 173 ARG A N 1
ATOM 1357 C CA . ARG A 1 173 ? 10.775 3.724 5.197 1.00 89.94 173 ARG A CA 1
ATOM 1358 C C . ARG A 1 173 ? 10.203 4.172 6.547 1.00 89.94 173 ARG A C 1
ATOM 1360 O O . ARG A 1 173 ? 9.960 3.327 7.404 1.00 89.94 173 ARG A O 1
ATOM 1367 N N . ALA A 1 174 ? 9.990 5.477 6.720 1.00 92.06 174 ALA A N 1
ATOM 1368 C CA . ALA A 1 174 ? 9.388 6.054 7.916 1.00 92.06 174 ALA A CA 1
ATOM 1369 C C . ALA A 1 174 ? 7.904 5.681 8.039 1.00 92.06 174 ALA A C 1
ATOM 1371 O O . ALA A 1 174 ? 7.503 5.155 9.072 1.00 92.06 174 ALA A O 1
ATOM 1372 N N . GLU A 1 175 ? 7.113 5.858 6.977 1.00 91.62 175 GLU A N 1
ATOM 1373 C CA . GLU A 1 175 ? 5.692 5.476 6.961 1.00 91.62 175 GLU A CA 1
ATOM 1374 C C . GLU A 1 175 ? 5.507 3.977 7.207 1.00 91.62 175 GLU A C 1
ATOM 1376 O O . GLU A 1 175 ? 4.680 3.582 8.023 1.00 91.62 175 GLU A O 1
ATOM 1381 N N . ARG A 1 176 ? 6.328 3.131 6.572 1.00 91.56 176 ARG A N 1
ATOM 1382 C CA . ARG A 1 176 ? 6.275 1.679 6.778 1.00 91.56 176 ARG A CA 1
ATOM 1383 C C . ARG A 1 176 ? 6.593 1.283 8.221 1.00 91.56 176 ARG A C 1
ATOM 1385 O O . ARG A 1 176 ? 5.931 0.408 8.768 1.00 91.56 176 ARG A O 1
ATOM 1392 N N . ARG A 1 177 ? 7.593 1.921 8.841 1.00 92.44 177 ARG A N 1
ATOM 1393 C CA . ARG A 1 177 ? 7.910 1.713 10.264 1.00 92.44 177 ARG A CA 1
ATOM 1394 C C . ARG A 1 177 ? 6.765 2.167 11.160 1.00 92.44 177 ARG A C 1
ATOM 1396 O O . ARG A 1 177 ? 6.418 1.445 12.084 1.00 92.44 177 ARG A O 1
ATOM 1403 N N . ARG A 1 178 ? 6.166 3.321 10.861 1.00 94.38 178 ARG A N 1
ATOM 1404 C CA . ARG A 1 178 ? 5.025 3.856 11.606 1.00 94.38 178 ARG A CA 1
ATOM 1405 C C . ARG A 1 178 ? 3.827 2.907 11.553 1.00 94.38 178 ARG A C 1
ATOM 1407 O O . ARG A 1 178 ? 3.248 2.640 12.593 1.00 94.38 178 ARG A O 1
ATOM 1414 N N . LEU A 1 179 ? 3.486 2.364 10.382 1.00 93.56 179 LEU A N 1
ATOM 1415 C CA . LEU A 1 179 ? 2.398 1.382 10.251 1.00 93.56 179 LEU A CA 1
ATOM 1416 C C . L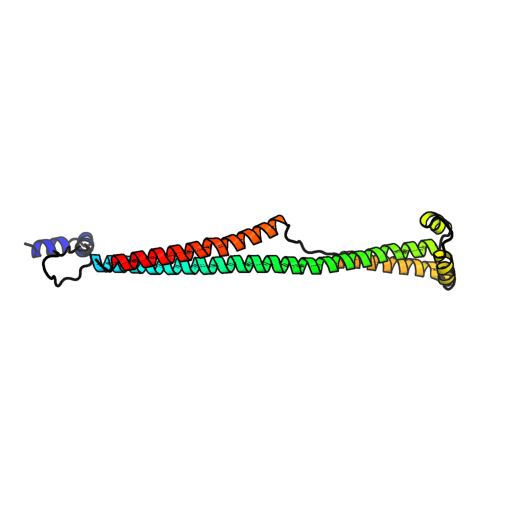EU A 1 179 ? 2.679 0.101 11.046 1.00 93.56 179 LEU A C 1
ATOM 1418 O O . LEU A 1 179 ? 1.776 -0.411 11.699 1.00 93.56 179 LEU A O 1
ATOM 1422 N N . GLY A 1 180 ? 3.930 -0.376 11.044 1.00 92.44 180 GLY A N 1
ATOM 1423 C CA . GLY A 1 180 ? 4.349 -1.499 11.890 1.00 92.44 180 GLY A CA 1
ATOM 1424 C C . GLY A 1 180 ? 4.155 -1.199 13.377 1.00 92.44 180 GLY A C 1
ATOM 1425 O O . GLY A 1 180 ? 3.443 -1.924 14.054 1.00 92.44 180 GLY A O 1
ATOM 1426 N N . GLN A 1 181 ? 4.678 -0.066 13.853 1.00 93.50 181 GLN A N 1
ATOM 1427 C CA . GLN A 1 181 ? 4.533 0.365 15.249 1.00 93.50 181 GLN A CA 1
ATOM 1428 C C . GLN A 1 181 ? 3.071 0.534 15.673 1.00 93.50 181 GLN A C 1
ATOM 1430 O O . GLN A 1 181 ? 2.716 0.164 16.787 1.00 93.50 181 GLN A O 1
ATOM 1435 N N . VAL A 1 182 ? 2.223 1.092 14.803 1.00 93.06 182 VAL A N 1
ATOM 1436 C CA . VAL A 1 182 ? 0.785 1.233 15.071 1.00 93.06 182 VAL A CA 1
ATOM 1437 C C . VAL A 1 182 ? 0.135 -0.139 15.197 1.00 93.06 182 VAL A C 1
ATOM 1439 O O . VAL A 1 182 ? -0.592 -0.363 16.159 1.00 93.06 182 VAL A O 1
ATOM 1442 N N . SER A 1 183 ? 0.417 -1.062 14.273 1.00 92.31 183 SER A N 1
ATOM 1443 C CA . SER A 1 183 ? -0.110 -2.426 14.359 1.00 92.31 183 SER A CA 1
ATOM 1444 C C . SER A 1 183 ? 0.345 -3.112 15.646 1.00 92.31 183 SER A C 1
ATOM 1446 O O . SER A 1 183 ? -0.500 -3.606 16.383 1.00 92.31 183 SER A O 1
ATOM 1448 N N . ASP A 1 184 ? 1.644 -3.066 15.956 1.00 92.12 184 ASP A N 1
ATOM 1449 C CA . ASP A 1 184 ? 2.230 -3.703 17.141 1.00 92.12 184 ASP A CA 1
ATOM 1450 C C . ASP A 1 184 ? 1.656 -3.127 18.442 1.00 92.12 184 ASP A C 1
ATOM 1452 O O . ASP A 1 184 ? 1.358 -3.866 19.381 1.00 92.12 184 ASP A O 1
ATOM 1456 N N . HIS A 1 185 ? 1.461 -1.807 18.499 1.00 92.81 185 HIS A N 1
ATOM 1457 C CA . HIS A 1 185 ? 0.845 -1.143 19.642 1.00 92.81 185 HIS A CA 1
ATOM 1458 C C . HIS A 1 185 ? -0.616 -1.571 19.823 1.00 92.81 185 HIS A C 1
ATOM 1460 O O . HIS A 1 185 ? -1.036 -1.890 20.934 1.00 92.81 185 HIS A O 1
ATOM 1466 N N . VAL A 1 186 ? -1.386 -1.621 18.736 1.00 92.31 186 VAL A N 1
ATOM 1467 C CA . VAL A 1 186 ? -2.796 -2.019 18.772 1.00 92.31 186 VAL A CA 1
ATOM 1468 C C . VAL A 1 186 ? -2.945 -3.478 19.216 1.00 92.31 186 VAL A C 1
ATOM 1470 O O . VAL A 1 186 ? -3.711 -3.758 20.135 1.00 92.31 186 VAL A O 1
ATOM 1473 N N . THR A 1 187 ? -2.176 -4.402 18.638 1.00 87.00 187 THR A N 1
ATOM 1474 C CA . THR A 1 187 ? -2.252 -5.830 18.990 1.00 87.00 187 THR A CA 1
ATOM 1475 C C . THR A 1 187 ? -1.635 -6.144 20.350 1.00 87.00 187 THR A C 1
ATOM 1477 O O . THR A 1 187 ? -2.113 -7.022 21.058 1.00 87.00 187 THR A O 1
ATOM 1480 N N . GLY A 1 188 ? -0.557 -5.454 20.727 1.00 87.06 188 GLY A N 1
ATOM 1481 C CA . GLY A 1 188 ? 0.190 -5.756 21.947 1.00 87.06 188 GLY A CA 1
ATOM 1482 C C . GLY A 1 188 ? -0.361 -5.063 23.189 1.00 87.06 188 GLY A C 1
ATOM 1483 O O . GLY A 1 188 ? -0.516 -5.692 24.231 1.00 87.06 188 GLY A O 1
ATOM 1484 N N . PHE A 1 189 ? -0.651 -3.766 23.092 1.00 90.69 189 PHE A N 1
ATOM 1485 C CA . PHE A 1 189 ? -1.017 -2.946 24.247 1.00 90.69 189 PHE A CA 1
ATOM 1486 C C . PHE A 1 189 ? -2.534 -2.813 24.405 1.00 90.69 189 PHE A C 1
ATOM 1488 O O . PHE A 1 189 ? -3.069 -3.074 25.482 1.00 90.69 189 PHE A O 1
ATOM 1495 N N . VAL A 1 190 ? -3.241 -2.447 23.332 1.00 89.12 190 VAL A N 1
ATOM 1496 C CA . VAL A 1 190 ? -4.679 -2.136 23.413 1.00 89.12 190 VAL A CA 1
ATOM 1497 C C . VAL A 1 190 ? -5.509 -3.396 23.670 1.00 89.12 190 VAL A C 1
ATOM 1499 O O . VAL A 1 190 ? -6.404 -3.386 24.515 1.00 89.12 190 VAL A O 1
ATOM 1502 N N . GLU A 1 191 ? -5.184 -4.517 23.020 1.00 85.94 191 GLU A N 1
ATOM 1503 C CA . GLU A 1 191 ? -5.866 -5.789 23.300 1.00 85.94 191 GLU A CA 1
ATOM 1504 C C . GLU A 1 191 ? -5.616 -6.304 24.726 1.00 85.94 191 GLU A C 1
ATOM 1506 O O . GLU A 1 191 ? -6.519 -6.886 25.336 1.00 85.94 191 GLU A O 1
ATOM 1511 N N . ALA A 1 192 ? -4.416 -6.085 25.273 1.00 88.69 192 ALA A N 1
ATOM 1512 C CA . ALA A 1 192 ? -4.088 -6.462 26.645 1.00 88.69 192 ALA A CA 1
ATOM 1513 C C . ALA A 1 192 ? -4.885 -5.622 27.656 1.00 88.69 192 ALA A C 1
ATOM 1515 O O . ALA A 1 192 ? -5.566 -6.191 28.513 1.00 88.69 192 ALA A O 1
ATOM 1516 N N . GLN A 1 193 ? -4.897 -4.293 27.495 1.00 89.88 193 GLN A N 1
ATOM 1517 C CA . GLN A 1 193 ? -5.703 -3.398 28.332 1.00 89.88 193 GLN A CA 1
ATOM 1518 C C . GLN A 1 193 ? -7.196 -3.721 28.264 1.00 89.88 193 GLN A C 1
ATOM 1520 O O . GLN A 1 193 ? -7.884 -3.699 29.281 1.00 89.88 193 GLN A O 1
ATOM 1525 N N . ARG A 1 194 ? -7.720 -4.068 27.083 1.00 87.94 194 ARG A N 1
ATOM 1526 C CA . ARG A 1 194 ? -9.127 -4.462 26.935 1.00 87.94 194 ARG A CA 1
ATOM 1527 C C . ARG A 1 194 ? -9.471 -5.668 27.812 1.00 87.94 194 ARG A C 1
ATOM 1529 O O . ARG A 1 194 ? -10.507 -5.668 28.476 1.00 87.94 194 ARG A O 1
ATOM 1536 N N . LYS A 1 195 ? -8.621 -6.702 27.809 1.00 87.12 195 LYS A N 1
ATOM 1537 C CA . LYS A 1 195 ? -8.818 -7.915 28.624 1.00 87.12 195 LYS A CA 1
ATOM 1538 C C . LYS A 1 195 ? -8.779 -7.594 30.115 1.00 87.12 195 LYS A C 1
ATOM 1540 O O . LYS A 1 195 ? -9.606 -8.120 30.860 1.00 87.12 195 LYS A O 1
ATOM 1545 N N . GLU A 1 196 ? -7.863 -6.723 30.528 1.00 90.31 196 GLU A N 1
ATOM 1546 C CA . GLU A 1 196 ? -7.762 -6.235 31.905 1.00 90.31 196 GLU A CA 1
ATOM 1547 C C . GLU A 1 196 ? -9.023 -5.471 32.335 1.00 90.31 196 GLU A C 1
ATOM 1549 O O . GLU A 1 196 ? -9.625 -5.811 33.351 1.00 90.31 196 GLU A O 1
ATOM 1554 N N . LEU A 1 197 ? -9.495 -4.515 31.530 1.00 86.94 197 LEU A N 1
ATOM 1555 C CA . LEU A 1 197 ? -10.713 -3.745 31.816 1.00 86.94 197 LEU A CA 1
ATOM 1556 C C . LEU A 1 197 ? -11.953 -4.640 31.903 1.00 86.94 197 LEU A C 1
ATOM 1558 O O . LEU A 1 197 ? -12.776 -4.482 32.805 1.00 86.94 197 LEU A O 1
ATOM 1562 N N . TYR A 1 198 ? -12.068 -5.617 31.001 1.00 84.12 198 TYR A N 1
ATOM 1563 C CA . TYR A 1 198 ? -13.171 -6.574 31.022 1.00 84.12 198 TYR A CA 1
ATOM 1564 C C . TYR A 1 198 ? -13.159 -7.438 32.290 1.00 84.12 198 TYR A C 1
ATOM 1566 O O . TYR A 1 198 ? -14.188 -7.619 32.937 1.00 84.12 198 TYR A O 1
ATOM 1574 N N . THR A 1 199 ? -11.988 -7.941 32.689 1.00 85.50 199 THR A N 1
ATOM 1575 C CA . THR A 1 199 ? -11.860 -8.754 33.908 1.00 85.50 199 THR A CA 1
ATOM 1576 C C . THR A 1 199 ? -12.029 -7.939 35.185 1.00 85.50 199 THR A C 1
ATOM 1578 O O . THR A 1 199 ? -12.618 -8.445 36.139 1.00 85.50 199 THR A O 1
ATOM 1581 N N . ALA A 1 200 ? -11.557 -6.691 35.223 1.00 85.88 200 ALA A N 1
ATOM 1582 C CA . ALA A 1 200 ? -11.775 -5.783 36.346 1.00 85.88 200 ALA A CA 1
ATOM 1583 C C . ALA A 1 200 ? -13.272 -5.514 36.557 1.00 85.88 200 ALA A C 1
ATOM 1585 O O . ALA A 1 200 ? -13.766 -5.647 37.676 1.00 85.88 200 ALA A O 1
ATOM 1586 N N . TYR A 1 201 ? -14.006 -5.248 35.474 1.00 82.12 201 TYR A N 1
ATOM 1587 C CA . TYR A 1 201 ? -15.451 -5.049 35.528 1.00 82.12 201 TYR A CA 1
ATOM 1588 C C . TYR A 1 201 ? -16.209 -6.309 35.975 1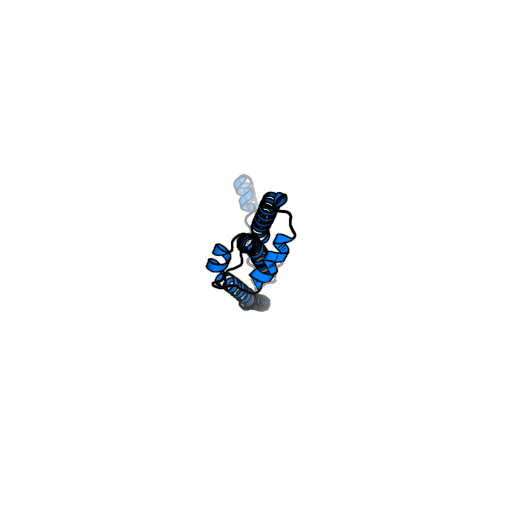.00 82.12 201 TYR A C 1
ATOM 1590 O O . TYR A 1 201 ? -17.077 -6.233 36.846 1.00 82.12 201 TYR A O 1
ATOM 1598 N N . LEU A 1 202 ? -15.852 -7.487 35.448 1.00 80.56 202 LEU A N 1
ATOM 1599 C CA . LEU A 1 202 ? -16.445 -8.758 35.888 1.00 80.56 202 LEU A CA 1
ATOM 1600 C C . LEU A 1 202 ? -16.193 -9.033 37.379 1.00 80.56 202 LEU A C 1
ATOM 1602 O O . LEU A 1 202 ? -17.083 -9.486 38.088 1.00 80.56 202 LEU A O 1
ATOM 1606 N N . LYS A 1 203 ? -14.994 -8.729 37.888 1.00 82.38 203 LYS A N 1
ATOM 1607 C CA . LYS A 1 203 ? -14.685 -8.887 39.319 1.00 82.38 203 LYS A CA 1
ATOM 1608 C C . LYS A 1 203 ? -15.494 -7.942 40.203 1.00 82.38 203 LYS A C 1
ATOM 1610 O O . LYS A 1 203 ? -15.864 -8.333 41.305 1.00 82.38 203 LYS A O 1
ATOM 1615 N N . GLN A 1 204 ? -15.722 -6.712 39.751 1.00 76.50 204 GLN A N 1
ATOM 1616 C CA . GLN A 1 204 ? -16.493 -5.727 40.505 1.00 76.50 204 GLN A CA 1
ATOM 1617 C C . GLN A 1 204 ? -17.980 -6.093 40.538 1.00 76.50 204 GLN A C 1
ATOM 1619 O O . GLN A 1 204 ? -18.569 -6.139 41.609 1.00 76.50 204 GLN A O 1
ATOM 1624 N N . SER A 1 205 ? -18.541 -6.486 39.393 1.00 68.06 205 SER A N 1
ATOM 1625 C CA . SER A 1 205 ? -19.939 -6.927 39.305 1.00 68.06 205 SER A CA 1
ATOM 1626 C C . SER A 1 205 ? -20.246 -8.176 40.141 1.00 68.06 205 SER A C 1
ATOM 1628 O O . SER A 1 205 ? -21.321 -8.247 40.720 1.00 68.06 205 SER A O 1
ATOM 1630 N N . VAL A 1 206 ? -19.310 -9.127 40.272 1.00 62.75 206 VAL A N 1
ATOM 1631 C CA . VAL A 1 206 ? -19.490 -10.306 41.147 1.00 62.75 206 VAL A CA 1
ATOM 1632 C C . VAL A 1 206 ? -19.401 -9.947 42.636 1.00 62.75 206 VAL A C 1
ATOM 1634 O O . VAL A 1 206 ? -20.133 -10.514 43.441 1.00 62.75 206 VAL A O 1
ATOM 1637 N N . LYS A 1 207 ? -18.536 -8.998 43.020 1.00 60.44 207 LYS A N 1
ATOM 1638 C CA . LYS A 1 207 ? -18.401 -8.568 44.423 1.00 60.44 207 LYS A CA 1
ATOM 1639 C C . LYS A 1 207 ? -19.623 -7.814 44.947 1.00 60.44 207 LYS A C 1
ATOM 1641 O O . LYS A 1 207 ? -19.920 -7.932 46.131 1.00 60.44 207 LYS A O 1
ATOM 1646 N N . ASP A 1 208 ? -20.314 -7.066 44.090 1.00 53.03 208 ASP A N 1
ATOM 1647 C CA . ASP A 1 208 ? -21.497 -6.294 44.487 1.00 53.03 208 ASP A CA 1
ATOM 1648 C C . ASP A 1 208 ? -22.767 -7.164 44.600 1.00 53.03 208 ASP A C 1
ATOM 1650 O O . ASP A 1 208 ? -23.724 -6.763 45.254 1.00 53.03 208 ASP A O 1
ATOM 1654 N N . SER A 1 209 ? -22.779 -8.378 44.030 1.00 51.12 209 SER A N 1
ATOM 1655 C CA . SER A 1 209 ? -23.900 -9.328 44.153 1.00 51.12 209 SER A CA 1
ATOM 1656 C C . SER A 1 209 ? -23.941 -10.136 45.463 1.00 51.12 209 SER A C 1
ATOM 1658 O O . SER A 1 209 ? -24.939 -10.814 45.704 1.00 51.12 209 SER A O 1
ATOM 1660 N N . ASP A 1 210 ? -22.904 -10.054 46.305 1.00 38.62 210 ASP A N 1
ATOM 1661 C CA . ASP A 1 210 ? -22.779 -10.823 47.557 1.00 38.62 210 ASP A CA 1
ATOM 1662 C C . ASP A 1 210 ? -23.143 -10.020 48.837 1.00 38.62 210 ASP A C 1
ATOM 1664 O O . ASP A 1 210 ? -22.928 -10.519 49.946 1.00 38.62 210 ASP A O 1
ATOM 1668 N N . PHE A 1 211 ? -23.697 -8.801 48.717 1.00 37.75 211 PHE A N 1
ATOM 1669 C CA . PHE A 1 211 ? -24.079 -7.924 49.845 1.00 37.75 211 PHE A CA 1
ATOM 1670 C C . PHE A 1 211 ? -25.576 -7.594 49.921 1.00 37.75 211 PHE A C 1
ATOM 1672 O O . PHE A 1 211 ? -26.198 -7.319 48.872 1.00 37.75 211 PHE A O 1
#

Sequence (211 aa):
VLMQITQEVCKWPSLNRTCFDIHTIYNPNRAKPTRCVNQIDEAAKTIDKAIQMTLQHTLNALEHDCKLISRRCHEDIAADAARGRANCGARFRFLLFSLLALVLPVLLAICVSQPVAIQFLGYSTPLHDFLVPLYRRFPAEYSSHLFGGVAAVALFCFVLARLCGRTAKRLTRAERRRLGQVSDHVTGFVEAQRKELYTAYLKQSVKDSDF